Protein 3KOG (pdb70)

Foldseek 3Di:
DFAAEKEFEAEFEAELVVLDGCVVPKDKDKPDDDRMDIGVRWDDWDKIKMWIGDPHIWIDIDTDHTGDTPKYWYAYDYTYDYPWKYKAWDDKDDDFPDKDKDAWDFAQALAKDWAKDKDKKKWAKAWPWKPADDDDSSVVSVSVNRHPDIDIDIDMDRGRMAFHQWTKMKMKTKWMKIKMFMWTDDCPTDGRIIIIMIIMTMMMHIDTAHDPPRPDTTDNGPHD

Structure (mmCIF, N/CA/C/O backbone):
data_3KOG
#
_entry.id   3KOG
#
_cell.length_a   66.796
_cell.length_b   70.337
_cell.length_c   104.100
_cell.angle_alpha   90.000
_cell.angle_beta   90.000
_cell.angle_gamma   90.000
#
_symmetry.space_group_name_H-M   'I 21 21 21'
#
loop_
_entity.id
_entity.type
_entity.pdbx_description
1 polymer 'Putative pore-forming toxin'
2 non-polymer 'ACETATE ION'
3 non-polymer GLYCEROL
4 non-polymer (4R)-2-METHYLPENTANE-2,4-DIOL
5 water water
#
loop_
_atom_site.group_PDB
_atom_site.id
_atom_site.type_symbol
_atom_site.label_atom_id
_atom_site.label_alt_id
_atom_site.label_comp_id
_atom_site.label_asym_id
_atom_site.label_entity_id
_atom_site.label_seq_id
_atom_site.pdbx_PDB_ins_code
_atom_site.Cartn_x
_atom_site.Cartn_y
_atom_site.Cartn_z
_atom_site.occupancy
_atom_site.B_iso_or_equiv
_atom_site.auth_seq_id
_atom_site.auth_comp_id
_atom_site.auth_asym_id
_atom_site.auth_atom_id
_atom_site.pdbx_PDB_model_num
ATOM 1 N N . THR A 1 13 ? 12.792 8.197 33.210 1.00 35.03 39 THR A N 1
ATOM 2 C CA . THR A 1 13 ? 13.449 8.688 34.476 1.00 34.68 39 THR A CA 1
ATOM 3 C C . THR A 1 13 ? 14.170 10.024 34.245 1.00 33.52 39 THR A C 1
ATOM 4 O O . THR A 1 13 ? 15.237 10.051 33.573 1.00 33.59 39 THR A O 1
ATOM 8 N N . PRO A 1 14 ? 13.626 11.124 34.848 1.00 30.99 40 PRO A N 1
ATOM 9 C CA . PRO A 1 14 ? 14.079 12.485 34.555 1.00 28.45 40 PRO A CA 1
ATOM 10 C C . PRO A 1 14 ? 15.533 12.673 34.960 1.00 26.58 40 PRO A C 1
ATOM 11 O O . PRO A 1 14 ? 16.061 11.911 35.795 1.00 27.28 40 PRO A O 1
ATOM 15 N N . VAL A 1 15 ? 16.191 13.632 34.322 1.00 23.49 41 VAL A N 1
ATOM 16 C CA . VAL A 1 15 ? 17.535 13.950 34.655 1.00 21.50 41 VAL A CA 1
ATOM 17 C C . VAL A 1 15 ? 17.475 14.832 35.907 1.00 18.32 41 VAL A C 1
ATOM 18 O O . VAL A 1 15 ? 16.826 15.862 35.920 1.00 17.37 41 VAL A O 1
ATOM 22 N N . ASN A 1 16 ? 18.142 14.387 36.947 1.00 17.27 42 ASN A N 1
ATOM 23 C CA . ASN A 1 16 ? 18.202 15.136 38.192 1.00 16.55 42 ASN A CA 1
ATOM 24 C C . ASN A 1 16 ? 18.953 16.460 38.039 1.00 15.21 42 ASN A C 1
ATOM 25 O O . ASN A 1 16 ? 19.993 16.518 37.353 1.00 16.18 42 ASN A O 1
ATOM 30 N N . ALA A 1 17 ? 18.469 17.505 38.707 1.00 12.98 43 ALA A N 1
ATOM 31 C CA . ALA A 1 17 ? 19.220 18.739 38.855 1.00 10.51 43 ALA A CA 1
ATOM 32 C C . ALA A 1 17 ? 20.460 18.440 39.679 1.00 10.73 43 ALA A C 1
ATOM 33 O O . ALA A 1 17 ? 20.493 17.493 40.466 1.00 12.02 43 ALA A O 1
ATOM 35 N N . LYS A 1 18 ? 21.472 19.263 39.529 1.00 11.18 44 LYS A N 1
ATOM 36 C CA . LYS A 1 18 ? 22.729 19.071 40.276 1.00 11.03 44 LYS A CA 1
ATOM 37 C C . LYS A 1 18 ? 23.349 20.369 40.591 1.00 10.38 44 LYS A C 1
ATOM 38 O O . LYS A 1 18 ? 23.361 21.276 39.771 1.00 9.39 44 LYS A O 1
ATOM 44 N N . PHE A 1 19 ? 23.909 20.468 41.808 1.00 9.23 45 PHE A N 1
ATOM 45 C CA . PHE A 1 19 ? 24.547 21.681 42.259 1.00 8.49 45 PHE A CA 1
ATOM 46 C C . PHE A 1 19 ? 25.771 21.309 43.079 1.00 9.02 45 PHE A C 1
ATOM 47 O O . PHE A 1 19 ? 25.672 20.409 43.928 1.00 9.93 45 PHE A O 1
ATOM 55 N N . ILE A 1 20 ? 26.914 21.920 42.740 1.00 8.82 46 ILE A N 1
ATOM 56 C CA . ILE A 1 20 ? 28.196 21.673 43.424 1.00 9.65 46 ILE A CA 1
ATOM 57 C C . ILE A 1 20 ? 28.654 22.879 44.192 1.00 9.24 46 ILE A C 1
ATOM 58 O O . ILE A 1 20 ? 28.753 23.979 43.655 1.00 9.06 46 ILE A O 1
ATOM 63 N N . ILE A 1 21 ? 28.933 22.675 45.471 1.00 7.15 47 ILE A N 1
ATOM 64 C CA . ILE A 1 21 ? 29.515 23.671 46.315 1.00 7.83 47 ILE A CA 1
ATOM 65 C C . ILE A 1 21 ? 30.986 23.370 46.565 1.00 8.84 47 ILE A C 1
ATOM 66 O O . ILE A 1 21 ? 31.360 22.244 47.002 1.00 7.95 47 ILE A O 1
ATOM 71 N N . THR A 1 22 ? 31.831 24.338 46.279 1.00 8.61 48 THR A N 1
ATOM 72 C CA . THR A 1 22 ? 33.272 24.186 46.436 1.00 8.06 48 THR A CA 1
ATOM 73 C C . THR A 1 22 ? 33.817 25.134 47.509 1.00 9.34 48 THR A C 1
ATOM 74 O O . THR A 1 22 ? 33.975 26.328 47.284 1.00 9.53 48 THR A O 1
ATOM 78 N N . PRO A 1 23 ? 34.145 24.588 48.691 1.00 10.15 49 PRO A N 1
ATOM 79 C CA . PRO A 1 23 ? 34.739 25.398 49.748 1.00 10.08 49 PRO A CA 1
ATOM 80 C C . PRO A 1 23 ? 36.187 25.756 49.425 1.00 10.05 49 PRO A C 1
ATOM 81 O O . PRO A 1 23 ? 36.918 24.944 48.843 1.00 9.16 49 PRO A O 1
ATOM 85 N N . VAL A 1 24 ? 36.538 27.001 49.727 1.00 9.93 50 VAL A N 1
ATOM 86 C CA . VAL A 1 24 ? 37.883 27.526 49.666 1.00 9.71 50 VAL A CA 1
ATOM 87 C C . VAL A 1 24 ? 38.191 28.062 51.090 1.00 9.12 50 VAL A C 1
ATOM 88 O O . VAL A 1 24 ? 37.438 28.934 51.577 1.00 9.61 50 VAL A O 1
ATOM 92 N N . VAL A 1 25 ? 39.221 27.522 51.765 1.00 8.47 51 VAL A N 1
ATOM 93 C CA . VAL A 1 25 ? 39.517 27.892 53.172 1.00 8.43 51 VAL A CA 1
ATOM 94 C C . VAL A 1 25 ? 40.753 28.797 53.174 1.00 8.76 51 VAL A C 1
ATOM 95 O O . VAL A 1 25 ? 41.843 28.392 52.678 1.00 8.94 51 VAL A O 1
ATOM 99 N N . ILE A 1 26 ? 40.589 29.987 53.748 1.00 8.80 52 ILE A N 1
ATOM 100 C CA . ILE A 1 26 ? 41.651 30.989 53.796 1.00 9.70 52 ILE A CA 1
ATOM 101 C C . ILE A 1 26 ? 42.109 31.230 55.222 1.00 11.02 52 ILE A C 1
ATOM 102 O O . ILE A 1 26 ? 41.313 31.552 56.117 1.00 11.57 52 ILE A O 1
ATOM 107 N N . ASP A 1 27 ? 43.408 31.097 55.430 1.00 9.45 53 ASP A N 1
ATOM 108 C CA . ASP A 1 27 ? 43.982 31.432 56.677 1.00 11.45 53 ASP A CA 1
ATOM 109 C C . ASP A 1 27 ? 44.275 32.943 56.644 1.00 11.09 53 ASP A C 1
ATOM 110 O O . ASP A 1 27 ? 45.166 33.375 55.940 1.00 13.54 53 ASP A O 1
ATOM 115 N N . ALA A 1 28 ? 43.524 33.690 57.411 1.00 13.13 54 ALA A N 1
ATOM 116 C CA . ALA A 1 28 ? 43.538 35.163 57.384 1.00 13.54 54 ALA A CA 1
ATOM 117 C C . ALA A 1 28 ? 44.820 35.707 57.947 1.00 14.78 54 ALA A C 1
ATOM 118 O O . ALA A 1 28 ? 45.183 36.881 57.697 1.00 15.69 54 ALA A O 1
ATOM 120 N N . THR A 1 29 ? 45.504 34.899 58.742 1.00 15.43 55 THR A N 1
ATOM 121 C CA . THR A 1 29 ? 46.671 35.413 59.391 1.00 17.90 55 THR A CA 1
ATOM 122 C C . THR A 1 29 ? 47.778 35.599 58.381 1.00 18.07 55 THR A C 1
ATOM 123 O O . THR A 1 29 ? 48.630 36.489 58.517 1.00 17.89 55 THR A O 1
ATOM 127 N N . THR A 1 30 ? 47.726 34.839 57.314 1.00 17.66 56 THR A N 1
ATOM 128 C CA . THR A 1 30 ? 48.717 34.960 56.307 1.00 18.57 56 THR A CA 1
ATOM 129 C C . THR A 1 30 ? 48.207 35.244 54.893 1.00 18.27 56 THR A C 1
ATOM 130 O O . THR A 1 30 ? 48.984 35.599 54.011 1.00 18.25 56 THR A O 1
ATOM 134 N N . GLY A 1 31 ? 46.912 35.092 54.673 1.00 17.40 57 GLY A N 1
ATOM 135 C CA . GLY A 1 31 ? 46.326 35.221 53.358 1.00 17.86 57 GLY A CA 1
ATOM 136 C C . GLY A 1 31 ? 46.450 34.000 52.468 1.00 18.48 57 GLY A C 1
ATOM 137 O O . GLY A 1 31 ? 46.302 34.110 51.272 1.00 22.95 57 GLY A O 1
ATOM 138 N N . THR A 1 32 ? 46.651 32.837 53.056 1.00 16.46 58 THR A N 1
ATOM 139 C CA A THR A 1 32 ? 46.984 31.669 52.262 0.25 15.12 58 THR A CA 1
ATOM 140 C CA B THR A 1 32 ? 47.033 31.619 52.350 0.75 15.02 58 THR A CA 1
ATOM 141 C C . THR A 1 32 ? 45.774 30.748 52.143 1.00 13.60 58 THR A C 1
ATOM 142 O O . THR A 1 32 ? 44.999 30.612 53.066 1.00 11.89 58 THR A O 1
ATOM 149 N N . ASP A 1 33 ? 45.600 30.181 50.965 1.00 11.83 59 ASP A N 1
ATOM 150 C CA . ASP A 1 33 ? 44.562 29.155 50.719 1.00 11.46 59 ASP A CA 1
ATOM 151 C C . ASP A 1 33 ? 45.049 27.842 51.341 1.00 10.89 59 ASP A C 1
ATOM 152 O O . ASP A 1 33 ? 46.007 27.215 50.846 1.00 11.53 59 ASP A O 1
ATOM 157 N N . VAL A 1 34 ? 44.420 27.424 52.432 1.00 9.90 60 VAL A N 1
ATOM 158 C CA . VAL A 1 34 ? 44.822 26.217 53.181 1.00 9.16 60 VAL A CA 1
ATOM 159 C C . VAL A 1 34 ? 43.822 25.079 53.018 1.00 8.73 60 VAL A C 1
ATOM 160 O O . VAL A 1 34 ? 43.862 24.080 53.775 1.00 8.14 60 VAL A O 1
ATOM 164 N N . THR A 1 35 ? 43.000 25.190 51.971 1.00 9.07 61 THR A N 1
ATOM 165 C CA . THR A 1 35 ? 41.874 24.292 51.760 1.00 8.95 61 THR A CA 1
ATOM 166 C C . THR A 1 35 ? 42.355 22.828 51.791 1.00 9.63 61 THR A C 1
ATOM 167 O O . THR A 1 35 ? 41.727 21.992 52.436 1.00 8.04 61 THR A O 1
ATOM 171 N N . GLN A 1 36 ? 43.447 22.538 51.095 1.00 9.32 62 GLN A N 1
ATOM 172 C CA . GLN A 1 36 ? 43.950 21.151 50.995 1.00 11.12 62 GLN A CA 1
ATOM 173 C C . GLN A 1 36 ? 44.548 20.589 52.272 1.00 11.09 62 GLN A C 1
ATOM 174 O O . GLN A 1 36 ? 44.732 19.370 52.383 1.00 10.63 62 GLN A O 1
ATOM 180 N N . SER A 1 37 ? 44.823 21.467 53.230 1.00 10.30 63 SER A N 1
ATOM 181 C CA . SER A 1 37 ? 45.432 21.124 54.524 1.00 11.27 63 SER A CA 1
ATOM 182 C C . SER A 1 37 ? 44.449 21.207 55.714 1.00 9.55 63 SER A C 1
ATOM 183 O O . SER A 1 37 ? 44.774 20.743 56.812 1.00 10.42 63 SER A O 1
ATOM 186 N N . ALA A 1 38 ? 43.266 21.781 55.493 1.00 8.78 64 ALA A N 1
ATOM 187 C CA . ALA A 1 38 ? 42.294 22.041 56.558 1.00 7.73 64 ALA A CA 1
ATOM 188 C C . ALA A 1 38 ? 41.301 20.877 56.639 1.00 8.02 64 ALA A C 1
ATOM 189 O O . ALA A 1 38 ? 41.014 20.210 55.634 1.00 7.99 64 ALA A O 1
ATOM 191 N N . GLU A 1 39 ? 40.793 20.628 57.828 1.00 7.99 65 GLU A N 1
ATOM 192 C CA A GLU A 1 39 ? 39.675 19.710 58.042 0.50 8.40 65 GLU A CA 1
ATOM 193 C CA B GLU A 1 39 ? 39.676 19.703 57.980 0.50 8.21 65 GLU A CA 1
ATOM 194 C C . GLU A 1 39 ? 38.433 20.471 57.598 1.00 8.16 65 GLU A C 1
ATOM 195 O O . GLU A 1 39 ? 38.253 21.646 57.985 1.00 8.80 65 GLU A O 1
ATOM 206 N N . ILE A 1 40 ? 37.593 19.843 56.779 1.00 6.97 66 ILE A N 1
ATOM 207 C CA . ILE A 1 40 ? 36.422 20.491 56.249 1.00 7.03 66 ILE A CA 1
ATOM 208 C C . ILE A 1 40 ? 35.204 19.634 56.424 1.00 7.99 66 ILE A C 1
ATOM 209 O O . ILE A 1 40 ? 35.220 18.458 56.071 1.00 7.87 66 ILE A O 1
ATOM 214 N N . SER A 1 41 ? 34.107 20.240 56.878 1.00 8.04 67 SER A N 1
ATOM 215 C CA A SER A 1 41 ? 32.890 19.503 57.068 0.55 8.50 67 SER A CA 1
ATOM 216 C CA B SER A 1 41 ? 32.878 19.501 57.074 0.45 8.71 67 SER A CA 1
ATOM 217 C C . SER A 1 41 ? 31.692 20.228 56.461 1.00 8.56 67 SER A C 1
ATOM 218 O O . SER A 1 41 ? 31.597 21.473 56.481 1.00 9.98 67 SER A O 1
ATOM 223 N N . PHE A 1 42 ? 30.805 19.445 55.872 1.00 10.04 68 PHE A N 1
ATOM 224 C CA . PHE A 1 42 ? 29.546 19.920 55.332 1.00 9.08 68 PHE A CA 1
ATOM 225 C C . PHE A 1 42 ? 28.453 19.506 56.293 1.00 9.61 68 PHE A C 1
ATOM 226 O O . PHE A 1 42 ? 28.408 18.331 56.628 1.00 10.60 68 PHE A O 1
ATOM 234 N N . SER A 1 43 ? 27.583 20.435 56.723 1.00 7.50 69 SER A N 1
ATOM 235 C CA . SER A 1 43 ? 26.422 20.137 57.559 1.00 7.99 69 SER A CA 1
ATOM 236 C C . SER A 1 43 ? 25.535 19.025 57.030 1.00 7.04 69 SER A C 1
ATOM 237 O O . SER A 1 43 ? 25.048 18.236 57.809 1.00 6.66 69 SER A O 1
ATOM 240 N N . LYS A 1 44 ? 25.358 19.005 55.725 1.00 8.21 70 LYS A N 1
ATOM 241 C CA A LYS A 1 44 ? 24.660 17.944 55.046 0.55 8.62 70 LYS A CA 1
ATOM 242 C CA B LYS A 1 44 ? 24.590 18.012 54.975 0.45 8.66 70 LYS A CA 1
ATOM 243 C C . LYS A 1 44 ? 25.354 17.789 53.699 1.00 9.49 70 LYS A C 1
ATOM 244 O O . LYS A 1 44 ? 25.718 18.773 53.028 1.00 9.33 70 LYS A O 1
ATOM 255 N N . GLY A 1 45 ? 25.573 16.522 53.342 1.00 7.67 71 GLY A N 1
ATOM 256 C CA . GLY A 1 45 ? 26.033 16.149 52.052 1.00 7.26 71 GLY A CA 1
ATOM 257 C C . GLY A 1 45 ? 27.533 16.242 51.877 1.00 7.86 71 GLY A C 1
ATOM 258 O O . GLY A 1 45 ? 28.252 16.506 52.845 1.00 7.73 71 GLY A O 1
ATOM 259 N N . ASN A 1 46 ? 28.002 16.008 50.639 1.00 7.75 72 ASN A N 1
ATOM 260 C CA . ASN A 1 46 ? 29.428 15.921 50.380 1.00 8.52 72 ASN A CA 1
ATOM 261 C C . ASN A 1 46 ? 29.897 17.004 49.414 1.00 10.12 72 ASN A C 1
ATOM 262 O O . ASN A 1 46 ? 30.970 16.887 48.832 1.00 10.09 72 ASN A O 1
ATOM 267 N N . GLY A 1 47 ? 29.107 18.070 49.242 1.00 8.49 73 GLY A N 1
ATOM 268 C CA . GLY A 1 47 ? 29.470 19.107 48.274 1.00 8.36 73 GLY A CA 1
ATOM 269 C C . GLY A 1 47 ? 28.751 19.004 46.939 1.00 9.37 73 GLY A C 1
ATOM 270 O O . GLY A 1 47 ? 28.660 19.997 46.206 1.00 10.65 73 GLY A O 1
ATOM 271 N N . THR A 1 48 ? 28.265 17.825 46.583 1.00 10.13 74 THR A N 1
ATOM 272 C CA . THR A 1 48 ? 27.496 17.602 45.363 1.00 10.10 74 THR A CA 1
ATOM 273 C C . THR A 1 48 ? 26.045 17.202 45.723 1.00 11.01 74 THR A C 1
ATOM 274 O O . THR A 1 48 ? 25.786 16.243 46.504 1.00 11.54 74 THR A O 1
ATOM 278 N N . TYR A 1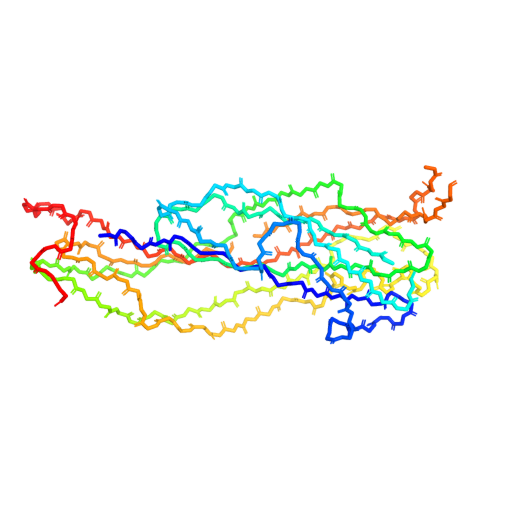 49 ? 25.100 17.989 45.230 1.00 10.62 75 TYR A N 1
ATOM 279 C CA . TYR A 1 49 ? 23.683 17.904 45.612 1.00 10.07 75 TYR A CA 1
ATOM 280 C C . TYR A 1 49 ? 22.864 17.625 44.381 1.00 12.74 75 TYR A C 1
ATOM 281 O O . TYR A 1 49 ? 23.011 18.302 43.354 1.00 12.18 75 TYR A O 1
ATOM 290 N N A GLU A 1 50 ? 21.976 16.632 44.473 0.55 11.82 76 GLU A N 1
ATOM 291 N N B GLU A 1 50 ? 21.998 16.624 44.470 0.45 12.23 76 GLU A N 1
ATOM 292 C CA A GLU A 1 50 ? 21.305 16.078 43.297 0.55 12.97 76 GLU A CA 1
ATOM 293 C CA B GLU A 1 50 ? 21.261 16.175 43.314 0.45 13.49 76 GLU A CA 1
ATOM 294 C C A GLU A 1 50 ? 19.795 16.020 43.597 0.55 12.93 76 GLU A C 1
ATOM 295 C C B GLU A 1 50 ? 19.787 16.184 43.671 0.45 13.11 76 GLU A C 1
ATOM 296 O O A GLU A 1 50 ? 19.384 15.531 44.658 0.55 13.81 76 GLU A O 1
ATOM 297 O O B GLU A 1 50 ? 19.402 15.942 44.837 0.45 13.61 76 GLU A O 1
ATOM 308 N N . GLY A 1 51 ? 18.982 16.546 42.682 1.00 12.91 77 GLY A N 1
ATOM 309 C CA . GLY A 1 51 ? 17.553 16.578 42.858 1.00 11.79 77 GLY A CA 1
ATOM 310 C C . GLY A 1 51 ? 16.916 15.213 42.656 1.00 11.23 77 GLY A C 1
ATOM 311 O O . GLY A 1 51 ? 17.616 14.204 42.376 1.00 11.70 77 GLY A O 1
ATOM 312 N N . THR A 1 52 ? 15.601 15.198 42.759 1.00 9.04 78 THR A N 1
ATOM 313 C CA . THR A 1 52 ? 14.819 13.953 42.660 1.00 9.36 78 THR A CA 1
ATOM 314 C C . THR A 1 52 ? 13.571 14.004 41.790 1.00 8.89 78 THR A C 1
ATOM 315 O O . THR A 1 52 ? 12.586 13.354 42.108 1.00 7.94 78 THR A O 1
ATOM 319 N N . PRO A 1 53 ? 13.626 14.703 40.632 1.00 8.90 79 PRO A N 1
ATOM 320 C CA . PRO A 1 53 ? 14.745 15.321 39.925 1.00 9.09 79 PRO A CA 1
ATOM 321 C C . PRO A 1 53 ? 14.960 16.794 40.317 1.00 9.26 79 PRO A C 1
ATOM 322 O O . PRO A 1 53 ? 15.995 17.354 39.997 1.00 9.27 79 PRO A O 1
ATOM 326 N N . GLU A 1 54 ? 13.967 17.411 40.946 1.00 8.89 80 GLU A N 1
ATOM 327 C CA . GLU A 1 54 ? 14.074 18.800 41.407 1.00 10.20 80 GLU A CA 1
ATOM 328 C C . GLU A 1 54 ? 14.851 18.890 42.711 1.00 9.89 80 GLU A C 1
ATOM 329 O O . GLU A 1 54 ? 14.808 18.003 43.534 1.00 10.02 80 GLU A O 1
ATOM 335 N N . LEU A 1 55 ? 15.649 19.945 42.823 1.00 9.83 81 LEU A N 1
ATOM 336 C CA . LEU A 1 55 ? 16.363 20.239 44.048 1.00 9.92 81 LEU A CA 1
ATOM 337 C C . LEU A 1 55 ? 15.708 21.417 44.735 1.00 10.75 81 LEU A C 1
ATOM 338 O O . LEU A 1 55 ? 15.555 22.476 44.116 1.00 8.52 81 LEU A O 1
ATOM 343 N N . ALA A 1 56 ? 15.395 21.259 46.031 1.00 9.64 82 ALA A N 1
ATOM 344 C CA . ALA A 1 56 ? 14.788 22.369 46.795 1.00 10.23 82 ALA A CA 1
ATOM 345 C C . ALA A 1 56 ? 15.878 23.299 47.211 1.00 9.39 82 ALA A C 1
ATOM 346 O O . ALA A 1 56 ? 16.978 22.833 47.479 1.00 9.96 82 ALA A O 1
ATOM 348 N N . SER A 1 57 ? 15.587 24.603 47.275 1.00 8.52 83 SER A N 1
ATOM 349 C CA . SER A 1 57 ? 16.501 25.547 47.804 1.00 8.57 83 SER A CA 1
ATOM 350 C C . SER A 1 57 ? 16.779 25.153 49.263 1.00 9.06 83 SER A C 1
ATOM 351 O O . SER A 1 57 ? 15.857 24.854 50.024 1.00 8.48 83 SER A O 1
ATOM 354 N N . GLU A 1 58 ? 18.060 25.130 49.627 1.00 9.19 84 GLU A N 1
ATOM 355 C CA . GLU A 1 58 ? 18.492 24.684 50.961 1.00 10.49 84 GLU A CA 1
ATOM 356 C C . GLU A 1 58 ? 19.825 25.328 51.322 1.00 9.34 84 GLU A C 1
ATOM 357 O O . GLU A 1 58 ? 20.681 25.522 50.470 1.00 10.45 84 GLU A O 1
ATOM 363 N N . SER A 1 59 ? 19.980 25.610 52.619 1.00 8.73 85 SER A N 1
ATOM 364 C CA A SER A 1 59 ? 21.174 26.212 53.178 0.60 8.80 85 SER A CA 1
ATOM 365 C CA B SER A 1 59 ? 21.176 26.215 53.144 0.40 8.82 85 SER A CA 1
ATOM 366 C C . SER A 1 59 ? 22.083 25.159 53.771 1.00 9.44 85 SER A C 1
ATOM 367 O O . SER A 1 59 ? 21.655 24.364 54.626 1.00 10.28 85 SER A O 1
ATOM 372 N N . ILE A 1 60 ? 23.333 25.156 53.321 1.00 8.59 86 ILE A N 1
ATOM 373 C CA . ILE A 1 60 ? 24.375 24.207 53.783 1.00 9.39 86 ILE A CA 1
ATOM 374 C C . ILE A 1 60 ? 25.404 25.042 54.548 1.00 10.63 86 ILE A C 1
ATOM 375 O O . ILE A 1 60 ? 25.800 26.102 54.061 1.00 11.92 86 ILE A O 1
ATOM 380 N N . ASN A 1 61 ? 25.832 24.573 55.709 1.00 11.31 87 ASN A N 1
ATOM 381 C CA A ASN A 1 61 ? 26.848 25.245 56.471 0.45 10.99 87 ASN A CA 1
ATOM 382 C CA B ASN A 1 61 ? 26.853 25.250 56.464 0.55 11.19 87 ASN A CA 1
ATOM 383 C C . ASN A 1 61 ? 28.151 24.456 56.278 1.00 10.76 87 ASN A C 1
ATOM 384 O O . ASN A 1 61 ? 28.181 23.217 56.418 1.00 9.51 87 ASN A O 1
ATOM 393 N N . ILE A 1 62 ? 29.222 25.158 55.963 1.00 9.96 88 ILE A N 1
ATOM 394 C CA . ILE A 1 62 ? 30.542 24.504 55.808 1.00 10.24 88 ILE A CA 1
ATOM 395 C C . ILE A 1 62 ? 31.457 24.971 56.930 1.00 10.48 88 ILE A C 1
ATOM 396 O O . ILE A 1 62 ? 31.593 26.160 57.103 1.00 11.53 88 ILE A O 1
ATOM 401 N N . ASN A 1 63 ? 32.032 24.043 57.691 1.00 9.44 89 ASN A N 1
ATOM 402 C CA A ASN A 1 63 ? 32.958 24.384 58.745 0.60 10.30 89 ASN A CA 1
ATOM 403 C CA B ASN A 1 63 ? 32.977 24.354 58.785 0.40 10.34 89 ASN A CA 1
ATOM 404 C C . ASN A 1 63 ? 34.371 23.921 58.372 1.00 10.02 89 ASN A C 1
ATOM 405 O O . ASN A 1 63 ? 34.533 22.906 57.667 1.00 10.25 89 ASN A O 1
ATOM 414 N N . ALA A 1 64 ? 35.363 24.666 58.815 1.00 9.15 90 ALA A N 1
ATOM 415 C CA . ALA A 1 64 ? 36.764 24.283 58.585 1.00 8.38 90 ALA A CA 1
ATOM 416 C C . ALA A 1 64 ? 37.593 24.465 59.839 1.00 8.89 90 ALA A C 1
ATOM 417 O O . ALA A 1 64 ? 37.279 25.324 60.650 1.00 8.48 90 ALA A O 1
ATOM 419 N N . LYS A 1 65 ? 38.644 23.661 59.999 1.00 8.39 91 LYS A N 1
ATOM 420 C CA . LYS A 1 65 ? 39.525 23.694 61.179 1.00 9.89 91 LYS A CA 1
ATOM 421 C C . LYS A 1 65 ? 40.941 23.539 60.644 1.00 8.09 91 LYS A C 1
ATOM 422 O O . LYS A 1 65 ? 41.187 22.671 59.786 1.00 7.87 91 LYS A O 1
ATOM 426 N N . TYR A 1 66 ? 41.835 24.407 61.123 1.00 9.34 92 TYR A N 1
ATOM 427 C CA . TYR A 1 66 ? 43.219 24.438 60.750 1.00 9.40 92 TYR A CA 1
ATOM 428 C C . TYR A 1 66 ? 44.025 25.185 61.813 1.00 10.79 92 TYR A C 1
ATOM 429 O O . TYR A 1 66 ? 43.744 26.352 62.146 1.00 9.66 92 TYR A O 1
ATOM 438 N N . LYS A 1 67 ? 45.038 24.500 62.331 1.00 10.98 93 LYS A N 1
ATOM 439 C CA . LYS A 1 67 ? 45.921 25.029 63.372 1.00 11.61 93 LYS A CA 1
ATOM 440 C C . LYS A 1 67 ? 45.151 25.631 64.533 1.00 13.04 93 LYS A C 1
ATOM 441 O O . LYS A 1 67 ? 45.483 26.723 65.026 1.00 12.67 93 LYS A O 1
ATOM 447 N N . GLY A 1 68 ? 44.113 24.921 64.976 1.00 13.27 94 GLY A N 1
ATOM 448 C CA . GLY A 1 68 ? 43.338 25.416 66.125 1.00 14.71 94 GLY A CA 1
ATOM 449 C C . GLY A 1 68 ? 42.362 26.559 65.821 1.00 15.21 94 GLY A C 1
ATOM 450 O O . GLY A 1 68 ? 41.654 26.987 66.715 1.00 17.23 94 GLY A O 1
ATOM 459 N N . THR A 1 70 ? 38.958 27.816 63.863 1.00 11.73 96 THR A N 1
ATOM 460 C CA A THR A 1 70 ? 37.777 27.307 63.168 0.40 12.81 96 THR A CA 1
ATOM 461 C CA B THR A 1 70 ? 37.713 27.312 63.270 0.60 12.46 96 THR A CA 1
ATOM 462 C C . THR A 1 70 ? 36.977 28.444 62.560 1.00 13.02 96 THR A C 1
ATOM 463 O O . THR A 1 70 ? 37.068 29.632 62.967 1.00 12.71 96 THR A O 1
ATOM 470 N N . GLY A 1 71 ? 36.252 28.103 61.504 1.00 12.10 97 GLY A N 1
ATOM 471 C CA . GLY A 1 71 ? 35.474 29.091 60.797 1.00 11.38 97 GLY A CA 1
ATOM 472 C C . GLY A 1 71 ? 34.374 28.377 60.033 1.00 11.60 97 GLY A C 1
ATOM 473 O O . GLY A 1 71 ? 34.459 27.176 59.824 1.00 10.54 97 GLY A O 1
ATOM 474 N N . SER A 1 72 ? 33.357 29.143 59.665 1.00 10.69 98 SER A N 1
ATOM 475 C CA A SER A 1 72 ? 32.174 28.605 59.048 0.60 11.89 98 SER A CA 1
ATOM 476 C CA B SER A 1 72 ? 32.149 28.610 59.076 0.40 11.80 98 SER A CA 1
ATOM 477 C C . SER A 1 72 ? 31.584 29.613 58.046 1.00 11.77 98 SER A C 1
ATOM 478 O O . SER A 1 72 ? 31.799 30.808 58.151 1.00 9.89 98 SER A O 1
ATOM 483 N N . ALA A 1 73 ? 30.904 29.102 57.020 1.00 12.25 99 ALA A N 1
ATOM 484 C CA . ALA A 1 73 ? 30.150 29.915 56.065 1.00 11.67 99 ALA A CA 1
ATOM 485 C C . ALA A 1 73 ? 28.962 29.113 55.644 1.00 12.89 99 ALA A C 1
ATOM 486 O O . ALA A 1 73 ? 28.985 27.904 55.666 1.00 12.59 99 ALA A O 1
ATOM 488 N N . SER A 1 74 ? 27.926 29.819 55.247 1.00 13.30 100 SER A N 1
ATOM 489 C CA A SER A 1 74 ? 26.745 29.195 54.712 0.60 13.76 100 SER A CA 1
ATOM 490 C CA B SER A 1 74 ? 26.761 29.165 54.696 0.40 13.88 100 SER A CA 1
ATOM 491 C C . SER A 1 74 ? 26.583 29.526 53.222 1.00 14.18 100 SER A C 1
ATOM 492 O O . SER A 1 74 ? 27.031 30.594 52.746 1.00 13.12 100 SER A O 1
ATOM 497 N N . VAL A 1 75 ? 25.991 28.600 52.489 1.00 13.92 101 VAL A N 1
ATOM 498 C CA . VAL A 1 75 ? 25.705 28.774 51.089 1.00 13.40 101 VAL A CA 1
ATOM 499 C C . VAL A 1 75 ? 24.278 28.261 50.818 1.00 14.20 101 VAL A C 1
ATOM 500 O O . VAL A 1 75 ? 23.836 27.211 51.313 1.00 11.60 101 VAL A O 1
ATOM 504 N N . THR A 1 76 ? 23.542 29.037 50.056 1.00 12.48 102 THR A N 1
ATOM 505 C CA . THR A 1 76 ? 22.141 28.642 49.715 1.00 14.37 102 THR A CA 1
ATOM 506 C C . THR A 1 76 ? 22.216 27.980 48.333 1.00 14.21 102 THR A C 1
ATOM 507 O O . THR A 1 76 ? 22.651 28.597 47.360 1.00 17.35 102 THR A O 1
ATOM 511 N N . ILE A 1 77 ? 21.917 26.707 48.264 1.00 12.74 103 ILE A N 1
ATOM 512 C CA . ILE A 1 77 ? 21.662 26.024 46.987 1.00 12.13 103 ILE A CA 1
ATOM 513 C C . ILE A 1 77 ? 20.354 26.600 46.451 1.00 12.27 103 ILE A C 1
ATOM 514 O O . ILE A 1 77 ? 19.317 26.634 47.172 1.00 11.71 103 ILE A O 1
ATOM 519 N N . PRO A 1 78 ? 20.334 27.045 45.174 1.00 11.12 104 PRO A N 1
ATOM 520 C CA . PRO A 1 78 ? 19.099 27.499 44.591 1.00 10.14 104 PRO A CA 1
ATOM 521 C C . PRO A 1 78 ? 18.131 26.350 44.287 1.00 9.80 104 PRO A C 1
ATOM 522 O O . PRO A 1 78 ? 18.556 25.222 44.102 1.00 10.54 104 PRO A O 1
ATOM 526 N N . ALA A 1 79 ? 16.836 26.679 44.190 1.00 8.88 105 ALA A N 1
ATOM 527 C CA . ALA A 1 79 ? 15.840 25.739 43.744 1.00 8.38 105 ALA A CA 1
ATOM 528 C C . ALA A 1 79 ? 16.081 25.460 42.262 1.00 9.00 105 ALA A C 1
ATOM 529 O O . ALA A 1 79 ? 16.201 26.404 41.484 1.00 9.78 105 ALA A O 1
ATOM 531 N N . LEU A 1 80 ? 16.195 24.193 41.888 1.00 6.91 106 LEU A N 1
ATOM 532 C CA . LEU A 1 80 ? 16.559 23.823 40.520 1.00 8.87 106 LEU A CA 1
ATOM 533 C C . LEU A 1 80 ? 15.575 22.791 40.027 1.00 8.71 106 LEU A C 1
ATOM 534 O O . LEU A 1 80 ? 15.203 21.900 40.786 1.00 11.10 106 LEU A O 1
ATOM 539 N N . LYS A 1 81 ? 15.173 22.938 38.759 1.00 9.40 107 LYS A N 1
ATOM 540 C CA . LYS A 1 81 ? 14.283 22.041 38.039 1.00 9.44 107 LYS A CA 1
ATOM 541 C C . LYS A 1 81 ? 15.135 20.965 37.334 1.00 9.85 107 LYS A C 1
ATOM 542 O O . LYS A 1 81 ? 16.365 21.033 37.282 1.00 9.60 107 LYS A O 1
ATOM 546 N N . ALA A 1 82 ? 14.453 19.947 36.874 1.00 9.50 108 ALA A N 1
ATOM 547 C CA . ALA A 1 82 ? 15.058 18.842 36.152 1.00 8.99 108 ALA A CA 1
ATOM 548 C C . ALA A 1 82 ? 16.062 19.329 35.102 1.00 8.49 108 ALA A C 1
ATOM 549 O O . ALA A 1 82 ? 15.800 20.270 34.305 1.00 8.33 108 ALA A O 1
ATOM 551 N N . GLY A 1 83 ? 17.235 18.715 35.157 1.00 9.52 109 GLY A N 1
ATOM 552 C CA . GLY A 1 83 ? 18.338 19.020 34.240 1.00 9.64 109 GLY A CA 1
ATOM 553 C C . GLY A 1 83 ? 19.199 20.228 34.486 1.00 8.87 109 GLY A C 1
ATOM 554 O O . GLY A 1 83 ? 20.203 20.373 33.821 1.00 8.53 109 GLY A O 1
ATOM 555 N N . GLN A 1 84 ? 18.815 21.117 35.391 1.00 8.76 110 GLN A N 1
ATOM 556 C CA . GLN A 1 84 ? 19.595 22.269 35.646 1.00 9.14 110 GLN A CA 1
ATOM 557 C C . GLN A 1 84 ? 20.868 21.876 36.406 1.00 9.22 110 GLN A C 1
ATOM 558 O O . GLN A 1 84 ? 20.885 20.954 37.221 1.00 10.63 110 GLN A O 1
ATOM 564 N N . PHE A 1 85 ? 21.931 22.583 36.087 1.00 9.90 111 PHE A N 1
ATOM 565 C CA . PHE A 1 85 ? 23.224 22.347 36.694 1.00 10.04 111 PHE A CA 1
ATOM 566 C C . PHE A 1 85 ? 23.861 23.674 37.090 1.00 9.13 111 PHE A C 1
ATOM 567 O O . PHE A 1 85 ? 24.028 24.587 36.266 1.00 9.86 111 PHE A O 1
ATOM 575 N N . GLY A 1 86 ? 24.320 23.754 38.344 1.00 9.34 112 GLY A N 1
ATOM 576 C CA . GLY A 1 86 ? 25.008 24.921 38.852 1.00 9.58 112 GLY A CA 1
ATOM 577 C C . GLY A 1 86 ? 26.157 24.571 39.790 1.00 9.66 112 GLY A C 1
ATOM 578 O O . GLY A 1 86 ? 26.265 23.430 40.251 1.00 8.58 112 GLY A O 1
ATOM 579 N N . ALA A 1 87 ? 27.020 25.558 40.043 1.00 9.62 113 ALA A N 1
ATOM 580 C CA . ALA A 1 87 ? 28.099 25.384 40.984 1.00 9.24 113 ALA A CA 1
ATOM 581 C C . ALA A 1 87 ? 28.398 26.759 41.598 1.00 10.49 113 ALA A C 1
ATOM 582 O O . ALA A 1 87 ? 28.258 27.771 40.905 1.00 10.62 113 ALA A O 1
ATOM 584 N N . LYS A 1 88 ? 28.920 26.778 42.829 1.00 10.08 114 LYS A N 1
ATOM 585 C CA . LYS A 1 88 ? 29.265 28.050 43.512 1.00 11.91 114 LYS A CA 1
ATOM 586 C C . LYS A 1 88 ? 30.427 27.730 44.431 1.00 11.06 114 LYS A C 1
ATOM 587 O O . LYS A 1 88 ? 30.420 26.663 45.070 1.00 10.65 114 LYS A O 1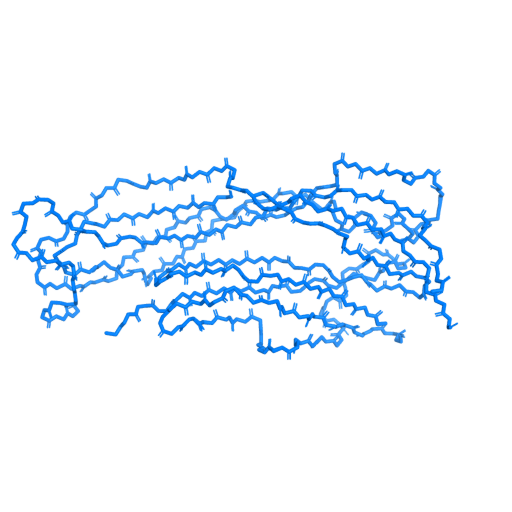
ATOM 593 N N . GLU A 1 89 ? 31.380 28.629 44.512 1.00 10.10 115 GLU A N 1
ATOM 594 C CA . GLU A 1 89 ? 32.444 28.569 45.513 1.00 11.29 115 GLU A CA 1
ATOM 595 C C . GLU A 1 89 ? 32.011 29.248 46.779 1.00 10.92 115 GLU A C 1
ATOM 596 O O . GLU A 1 89 ? 31.207 30.188 46.721 1.00 11.21 115 GLU A O 1
ATOM 602 N N . VAL A 1 90 ? 32.500 28.786 47.926 1.00 8.68 116 VAL A N 1
ATOM 603 C CA . VAL A 1 90 ? 32.212 29.484 49.168 1.00 9.59 116 VAL A CA 1
ATOM 604 C C . VAL A 1 90 ? 33.502 29.626 49.933 1.00 9.55 116 VAL A C 1
ATOM 605 O O . VAL A 1 90 ? 34.259 28.652 50.090 1.00 9.61 116 VAL A O 1
ATOM 609 N N . THR A 1 91 ? 33.754 30.843 50.389 1.00 9.27 117 THR A N 1
ATOM 610 C CA . THR A 1 91 ? 34.969 31.171 51.137 1.00 9.01 117 THR A CA 1
ATOM 611 C C . THR A 1 91 ? 34.687 31.001 52.642 1.00 9.00 117 THR A C 1
ATOM 612 O O . THR A 1 91 ? 33.676 31.534 53.174 1.00 7.89 117 THR A O 1
ATOM 616 N N . ILE A 1 92 ? 35.564 30.255 53.299 1.00 8.27 118 ILE A N 1
ATOM 617 C CA . ILE A 1 92 ? 35.598 30.128 54.724 1.00 10.11 118 ILE A CA 1
ATOM 618 C C . ILE A 1 92 ? 36.858 30.847 55.241 1.00 8.77 118 ILE A C 1
ATOM 619 O O . ILE A 1 92 ? 37.994 30.488 54.923 1.00 10.75 118 ILE A O 1
ATOM 624 N N . ILE A 1 93 ? 36.654 31.846 56.075 1.00 9.39 119 ILE A N 1
ATOM 625 C CA . ILE A 1 93 ? 37.752 32.598 56.716 1.00 9.86 119 ILE A CA 1
ATOM 626 C C . ILE A 1 93 ? 38.125 31.982 58.056 1.00 10.47 119 ILE A C 1
ATOM 627 O O . ILE A 1 93 ? 37.282 31.841 58.936 1.00 9.71 119 ILE A O 1
ATOM 632 N N . LEU A 1 94 ? 39.412 31.689 58.216 1.00 11.71 120 LEU A N 1
ATOM 633 C CA . LEU A 1 94 ? 39.967 31.250 59.466 1.00 13.02 120 LEU A CA 1
ATOM 634 C C . LEU A 1 94 ? 40.837 32.373 59.973 1.00 14.85 120 LEU A C 1
ATOM 635 O O . LEU A 1 94 ? 41.687 32.871 59.240 1.00 14.89 120 LEU A O 1
ATOM 640 N N . SER A 1 95 ? 40.631 32.711 61.241 1.00 18.91 121 SER A N 1
ATOM 641 C CA . SER A 1 95 ? 41.347 33.785 61.937 1.00 20.96 121 SER A CA 1
ATOM 642 C C . SER A 1 95 ? 41.304 33.506 63.446 1.00 22.55 121 SER A C 1
ATOM 643 O O . SER A 1 95 ? 40.282 33.037 63.967 1.00 22.53 121 SER A O 1
ATOM 646 N N . GLU A 1 96 ? 42.404 33.780 64.155 1.00 24.43 122 GLU A N 1
ATOM 647 C CA A GLU A 1 96 ? 42.407 33.629 65.614 0.35 24.35 122 GLU A CA 1
ATOM 648 C CA B GLU A 1 96 ? 42.415 33.639 65.613 0.35 24.33 122 GLU A CA 1
ATOM 649 C CA C GLU A 1 96 ? 42.402 33.629 65.627 0.30 24.34 122 GLU A CA 1
ATOM 650 C C . GLU A 1 96 ? 41.542 34.714 66.247 1.00 24.37 122 GLU A C 1
ATOM 651 O O . GLU A 1 96 ? 40.830 34.453 67.218 1.00 25.56 122 GLU A O 1
ATOM 667 N N . ASN A 1 97 ? 41.581 35.923 65.666 1.00 23.45 123 ASN A N 1
ATOM 668 C CA . ASN A 1 97 ? 40.921 37.098 66.229 1.00 22.18 123 ASN A CA 1
ATOM 669 C C . ASN A 1 97 ? 39.577 37.531 65.674 1.00 21.19 123 ASN A C 1
ATOM 670 O O . ASN A 1 97 ? 38.874 38.297 66.335 1.00 20.46 123 ASN A O 1
ATOM 675 N N . PHE A 1 98 ? 39.221 37.094 64.460 1.00 18.65 124 PHE A N 1
ATOM 676 C CA . PHE A 1 98 ? 37.994 37.573 63.807 1.00 17.86 124 PHE A CA 1
ATOM 677 C C . PHE A 1 98 ? 37.227 36.502 63.127 1.00 18.28 124 PHE A C 1
ATOM 678 O O . PHE A 1 98 ? 37.792 35.416 62.812 1.00 18.82 124 PHE A O 1
ATOM 686 N N . PHE A 1 99 ? 35.957 36.808 62.852 1.00 17.35 125 PHE A N 1
ATOM 687 C CA . PHE A 1 99 ? 35.201 36.025 61.887 1.00 18.16 125 PHE A CA 1
ATOM 688 C C . PHE A 1 99 ? 34.463 36.944 60.929 1.00 17.51 125 PHE A C 1
ATOM 689 O O . PHE A 1 99 ? 34.202 38.097 61.234 1.00 17.14 125 PHE A O 1
ATOM 697 N N . ALA A 1 100 ? 34.170 36.424 59.742 1.00 17.30 126 ALA A N 1
ATOM 698 C CA . ALA A 1 100 ? 33.451 37.190 58.760 1.00 17.66 126 ALA A CA 1
ATOM 699 C C . ALA A 1 100 ? 31.993 36.741 58.809 1.00 18.09 126 ALA A C 1
ATOM 700 O O . ALA A 1 100 ? 31.685 35.556 58.697 1.00 20.74 126 ALA A O 1
ATOM 702 N N . GLN A 1 101 ? 31.086 37.660 59.014 1.00 17.63 127 GLN A N 1
ATOM 703 C CA . GLN A 1 101 ? 29.674 37.283 59.053 1.00 17.45 127 GLN A CA 1
ATOM 704 C C . GLN A 1 101 ? 28.943 37.906 57.895 1.00 15.76 127 GLN A C 1
ATOM 705 O O . GLN A 1 101 ? 28.921 39.123 57.749 1.00 13.82 127 GLN A O 1
ATOM 711 N N . GLU A 1 102 ? 28.287 37.072 57.109 1.00 15.95 128 GLU A N 1
ATOM 712 C CA . GLU A 1 102 ? 27.426 37.543 56.018 1.00 17.25 128 GLU A CA 1
ATOM 713 C C . GLU A 1 102 ? 26.102 38.056 56.565 1.00 17.86 128 GLU A C 1
ATOM 714 O O . GLU A 1 102 ? 25.344 37.311 57.172 1.00 20.07 128 GLU A O 1
ATOM 720 N N . GLU A 1 103 ? 25.835 39.325 56.335 1.00 17.13 129 GLU A N 1
ATOM 721 C CA . GLU A 1 103 ? 24.710 40.028 56.929 1.00 16.78 129 GLU A CA 1
ATOM 722 C C . GLU A 1 103 ? 23.510 40.038 55.986 1.00 17.33 129 GLU A C 1
ATOM 723 O O . GLU A 1 103 ? 22.375 40.108 56.446 1.00 16.90 129 GLU A O 1
ATOM 729 N N . SER A 1 104 ? 23.744 40.029 54.676 1.00 16.33 130 SER A N 1
ATOM 730 C CA . SER A 1 104 ? 22.661 40.083 53.706 1.00 16.71 130 SER A CA 1
ATOM 731 C C . SER A 1 104 ? 23.200 39.630 52.329 1.00 18.13 130 SER A C 1
ATOM 732 O O . SER A 1 104 ? 24.402 39.729 52.063 1.00 14.40 130 SER A O 1
ATOM 735 N N . SER A 1 105 ? 22.312 39.091 51.497 1.00 17.83 131 SER A N 1
ATOM 736 C CA . SER A 1 105 ? 22.713 38.547 50.229 1.00 20.25 131 SER A CA 1
ATOM 737 C C . SER A 1 105 ? 21.544 38.612 49.256 1.00 21.15 131 SER A C 1
ATOM 738 O O . SER A 1 105 ? 20.431 38.260 49.607 1.00 21.27 131 SER A O 1
ATOM 741 N N . ASN A 1 106 ? 21.796 39.087 48.050 1.00 20.88 132 ASN A N 1
ATOM 742 C CA . ASN A 1 106 ? 20.750 39.154 47.047 1.00 21.61 132 ASN A CA 1
ATOM 743 C C . ASN A 1 106 ? 21.313 38.756 45.698 1.00 20.44 132 ASN A C 1
ATOM 744 O O . ASN A 1 106 ? 22.287 39.341 45.261 1.00 18.40 132 ASN A O 1
ATOM 749 N N . SER A 1 107 ? 20.671 37.774 45.053 1.00 19.52 133 SER A N 1
ATOM 750 C CA . SER A 1 107 ? 21.090 37.255 43.770 1.00 19.64 133 SER A CA 1
ATOM 751 C C . SER A 1 107 ? 20.155 37.702 42.675 1.00 19.79 133 SER A C 1
ATOM 752 O O . SER A 1 107 ? 18.934 37.785 42.881 1.00 20.20 133 SER A O 1
ATOM 755 N N . GLN A 1 108 ? 20.740 38.030 41.545 1.00 18.82 134 GLN A N 1
ATOM 756 C CA . GLN A 1 108 ? 19.988 38.467 40.378 1.00 19.42 134 GLN A CA 1
ATOM 757 C C . GLN A 1 108 ? 20.647 37.856 39.152 1.00 18.76 134 GLN A C 1
ATOM 758 O O . GLN A 1 108 ? 21.832 37.470 39.159 1.00 16.26 134 GLN A O 1
ATOM 764 N N . ILE A 1 109 ? 19.838 37.682 38.100 1.00 19.26 135 ILE A N 1
ATOM 765 C CA . ILE A 1 109 ? 20.367 37.191 36.833 1.00 18.55 135 ILE A CA 1
ATOM 766 C C . ILE A 1 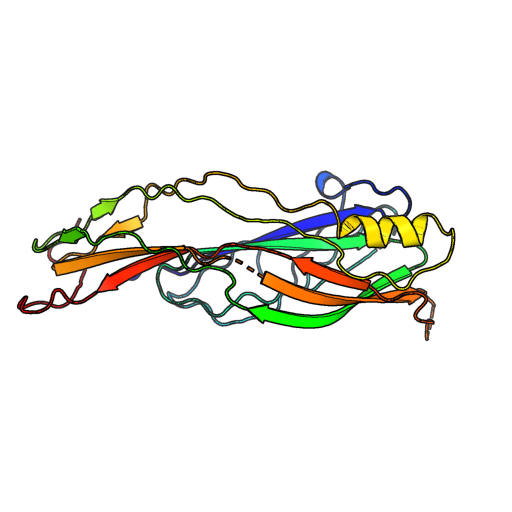109 ? 21.026 38.391 36.220 1.00 17.88 135 ILE A C 1
ATOM 767 O O . ILE A 1 109 ? 20.389 39.426 36.004 1.00 17.99 135 ILE A O 1
ATOM 772 N N . GLU A 1 110 ? 22.308 38.282 35.935 1.00 17.18 136 GLU A N 1
ATOM 773 C CA . GLU A 1 110 ? 22.983 39.367 35.227 1.00 17.47 136 GLU A CA 1
ATOM 774 C C . GLU A 1 110 ? 22.846 39.245 33.701 1.00 17.03 136 GLU A C 1
ATOM 775 O O . GLU A 1 110 ? 22.682 40.243 33.022 1.00 16.91 136 GLU A O 1
ATOM 781 N N . THR A 1 111 ? 23.015 38.035 33.186 1.00 16.28 137 THR A N 1
ATOM 782 C CA . THR A 1 111 ? 22.954 37.766 31.760 1.00 15.52 137 THR A CA 1
ATOM 783 C C . THR A 1 111 ? 22.304 36.422 31.539 1.00 15.06 137 THR A C 1
ATOM 784 O O . THR A 1 111 ? 22.513 35.498 32.336 1.00 14.52 137 THR A O 1
ATOM 788 N N . THR A 1 112 ? 21.447 36.319 30.519 1.00 13.56 138 THR A N 1
ATOM 789 C CA . THR A 1 112 ? 20.869 35.057 30.107 1.00 13.24 138 THR A CA 1
ATOM 790 C C . THR A 1 112 ? 21.369 34.853 28.671 1.00 12.36 138 THR A C 1
ATOM 791 O O . THR A 1 112 ? 21.365 35.810 27.887 1.00 11.26 138 THR A O 1
ATOM 795 N N . LYS A 1 113 ? 21.918 33.673 28.386 1.00 11.36 139 LYS A N 1
ATOM 796 C CA A LYS A 1 113 ? 22.344 33.283 27.023 0.50 10.79 139 LYS A CA 1
ATOM 797 C CA B LYS A 1 113 ? 22.331 33.295 27.027 0.50 10.84 139 LYS A CA 1
ATOM 798 C C . LYS A 1 113 ? 21.483 32.094 26.622 1.00 10.74 139 LYS A C 1
ATOM 799 O O . LYS A 1 113 ? 21.181 31.228 27.464 1.00 10.41 139 LYS A O 1
ATOM 810 N N . HIS A 1 114 ? 21.102 32.038 25.354 1.00 9.20 140 HIS A N 1
ATOM 811 C CA . HIS A 1 114 ? 20.220 31.014 24.887 1.00 8.50 140 HIS A CA 1
ATOM 812 C C . HIS A 1 114 ? 20.668 30.580 23.498 1.00 8.27 140 HIS A C 1
ATOM 813 O O . HIS A 1 114 ? 20.826 31.404 22.615 1.00 6.54 140 HIS A O 1
ATOM 820 N N . SER A 1 115 ? 20.863 29.283 23.317 1.00 9.07 141 SER A N 1
ATOM 821 C CA . SER A 1 115 ? 21.154 28.740 22.010 1.00 10.39 141 SER A CA 1
ATOM 822 C C . SER A 1 115 ? 19.909 28.791 21.082 1.00 12.25 141 SER A C 1
ATOM 823 O O . SER A 1 115 ? 18.765 29.064 21.534 1.00 12.99 141 SER A O 1
ATOM 826 N N . GLY A 1 116 ? 20.132 28.544 19.796 1.00 12.44 142 GLY A N 1
ATOM 827 C CA . GLY A 1 116 ? 19.052 28.218 18.877 1.00 13.57 142 GLY A CA 1
ATOM 828 C C . GLY A 1 116 ? 18.518 26.834 19.236 1.00 14.46 142 GLY A C 1
ATOM 829 O O . GLY A 1 116 ? 19.054 26.154 20.139 1.00 14.95 142 GLY A O 1
ATOM 830 N N . PHE A 1 117 ? 17.469 26.414 18.533 1.00 15.51 143 PHE A N 1
ATOM 831 C CA . PHE A 1 117 ? 16.719 25.171 18.842 1.00 16.60 143 PHE A CA 1
ATOM 832 C C . PHE A 1 117 ? 17.019 24.050 17.871 1.00 16.57 143 PHE A C 1
ATOM 833 O O . PHE A 1 117 ? 16.994 24.260 16.662 1.00 17.50 143 PHE A O 1
ATOM 841 N N . LYS A 1 118 ? 17.266 22.865 18.398 1.00 16.68 144 LYS A N 1
ATOM 842 C CA . LYS A 1 118 ? 17.335 21.636 17.621 1.00 16.64 144 LYS A CA 1
ATOM 843 C C . LYS A 1 118 ? 15.993 20.975 17.831 1.00 16.52 144 LYS A C 1
ATOM 844 O O . LYS A 1 118 ? 15.620 20.671 18.986 1.00 14.99 144 LYS A O 1
ATOM 848 N N . ASN A 1 119 ? 15.247 20.758 16.752 1.00 15.93 145 ASN A N 1
ATOM 849 C CA . ASN A 1 119 ? 14.034 19.993 16.881 1.00 17.38 145 ASN A CA 1
ATOM 850 C C . ASN A 1 119 ? 14.400 18.534 16.757 1.00 18.69 145 ASN A C 1
ATOM 851 O O . ASN A 1 119 ? 15.079 18.161 15.801 1.00 20.30 145 ASN A O 1
ATOM 856 N N . ASN A 1 120 ? 13.923 17.712 17.684 1.00 19.00 146 ASN A N 1
ATOM 857 C CA . ASN A 1 120 ? 13.972 16.269 17.552 1.00 20.01 146 ASN A CA 1
ATOM 858 C C . ASN A 1 120 ? 12.566 15.710 17.375 1.00 21.04 146 ASN A C 1
ATOM 859 O O . ASN A 1 120 ? 11.883 15.379 18.347 1.00 20.73 146 ASN A O 1
ATOM 864 N N . THR A 1 121 ? 12.137 15.612 16.118 1.00 21.91 147 THR A N 1
ATOM 865 C CA . THR A 1 121 ? 10.816 15.072 15.796 1.00 23.16 147 THR A CA 1
ATOM 866 C C . THR A 1 121 ? 10.757 13.527 15.863 1.00 24.86 147 THR A C 1
ATOM 867 O O . THR A 1 121 ? 9.685 12.950 15.698 1.00 25.48 147 THR A O 1
ATOM 871 N N . SER A 1 122 ? 11.885 12.870 16.137 1.00 26.66 148 SER A N 1
ATOM 872 C CA . SER A 1 122 ? 11.932 11.415 16.188 1.00 28.09 148 SER A CA 1
ATOM 873 C C . SER A 1 122 ? 11.421 10.847 17.511 1.00 29.64 148 SER A C 1
ATOM 874 O O . SER A 1 122 ? 11.211 11.569 18.510 1.00 29.43 148 SER A O 1
ATOM 877 N N . ASP A 1 123 ? 11.289 9.522 17.522 1.00 30.81 149 ASP A N 1
ATOM 878 C CA . ASP A 1 123 ? 10.768 8.801 18.679 1.00 31.96 149 ASP A CA 1
ATOM 879 C C . ASP A 1 123 ? 11.900 8.331 19.605 1.00 31.67 149 ASP A C 1
ATOM 880 O O . ASP A 1 123 ? 11.667 7.481 20.472 1.00 32.61 149 ASP A O 1
ATOM 885 N N . TYR A 1 124 ? 13.108 8.897 19.451 1.00 30.87 150 TYR A N 1
ATOM 886 C CA . TYR A 1 124 ? 14.284 8.468 20.217 1.00 30.44 150 TYR A CA 1
ATOM 887 C C . TYR A 1 124 ? 15.025 9.653 20.881 1.00 29.26 150 TYR A C 1
ATOM 888 O O . TYR A 1 124 ? 15.249 10.700 20.263 1.00 28.46 150 TYR A O 1
ATOM 897 N N . TRP A 1 125 ? 15.372 9.489 22.149 1.00 27.93 151 TRP A N 1
ATOM 898 C CA . TRP A 1 125 ? 16.193 10.481 22.831 1.00 28.02 151 TRP A CA 1
ATOM 899 C C . TRP A 1 125 ? 17.658 10.144 22.663 1.00 27.73 151 TRP A C 1
ATOM 900 O O . TRP A 1 125 ? 18.019 9.020 22.339 1.00 27.96 151 TRP A O 1
ATOM 911 N N . TYR A 1 126 ? 18.500 11.129 22.906 1.00 27.61 152 TYR A N 1
ATOM 912 C CA . TYR A 1 126 ? 19.911 10.945 22.801 1.00 27.68 152 TYR A CA 1
ATOM 913 C C . TYR A 1 126 ? 20.663 11.998 23.606 1.00 27.59 152 TYR A C 1
ATOM 914 O O . TYR A 1 126 ? 20.069 12.966 24.101 1.00 26.63 152 TYR A O 1
ATOM 923 N N . TYR A 1 127 ? 21.964 11.755 23.784 1.00 27.16 153 TYR A N 1
ATOM 924 C CA . TYR A 1 127 ? 22.856 12.684 24.442 1.00 27.09 153 TYR A CA 1
ATOM 925 C C . TYR A 1 127 ? 23.493 13.651 23.445 1.00 26.65 153 TYR A C 1
ATOM 926 O O . TYR A 1 127 ? 23.861 13.266 22.342 1.00 25.49 153 TYR A O 1
ATOM 935 N N . ILE A 1 128 ? 23.661 14.898 23.859 1.00 26.59 154 ILE A N 1
ATOM 936 C CA . ILE A 1 128 ? 24.343 15.896 23.052 1.00 27.00 154 ILE A CA 1
ATOM 937 C C . ILE A 1 128 ? 25.458 16.486 23.912 1.00 27.82 154 ILE A C 1
ATOM 938 O O . ILE A 1 128 ? 25.486 16.296 25.136 1.00 28.13 154 ILE A O 1
ATOM 943 N N . THR A 1 129 ? 26.428 17.119 23.248 1.00 28.84 155 THR A N 1
ATOM 944 C CA . THR A 1 129 ? 27.516 17.802 23.923 1.00 28.96 155 THR A CA 1
ATOM 945 C C . THR A 1 129 ? 27.185 19.270 23.989 1.00 29.23 155 THR A C 1
ATOM 946 O O . THR A 1 129 ? 26.756 19.890 22.986 1.00 29.69 155 THR A O 1
ATOM 950 N N . VAL A 1 130 ? 27.398 19.804 25.182 1.00 29.20 156 VAL A N 1
ATOM 951 C CA . VAL A 1 130 ? 27.183 21.195 25.492 1.00 28.87 156 VAL A CA 1
ATOM 952 C C . VAL A 1 130 ? 28.467 21.744 26.093 1.00 28.47 156 VAL A C 1
ATOM 953 O O . VAL A 1 130 ? 28.875 21.355 27.187 1.00 28.68 156 VAL A O 1
ATOM 957 N N . THR A 1 131 ? 29.113 22.621 25.341 1.00 28.16 157 THR A N 1
ATOM 958 C CA A THR A 1 131 ? 30.243 23.351 25.874 0.50 28.44 157 THR A CA 1
ATOM 959 C CA B THR A 1 131 ? 30.265 23.363 25.820 0.50 28.40 157 THR A CA 1
ATOM 960 C C . THR A 1 131 ? 29.810 24.772 26.214 1.00 28.14 157 THR A C 1
ATOM 961 O O . THR A 1 131 ? 29.182 25.460 25.407 1.00 28.49 157 THR A O 1
ATOM 968 N N . TYR A 1 132 ? 30.134 25.186 27.438 1.00 28.07 158 TYR A N 1
ATOM 969 C CA . TYR A 1 132 ? 29.619 26.436 28.014 1.00 27.54 158 TYR A CA 1
ATOM 970 C C . TYR A 1 132 ? 30.781 27.195 28.670 1.00 27.42 158 TYR A C 1
ATOM 971 O O . TYR A 1 132 ? 31.761 26.561 29.105 1.00 28.03 158 TYR A O 1
ATOM 980 N N . THR A 1 133 ? 30.704 28.537 28.678 1.00 26.91 159 THR A N 1
ATOM 981 C CA . THR A 1 133 ? 31.591 29.377 29.493 1.00 26.37 159 THR A CA 1
ATOM 982 C C . THR A 1 133 ? 31.078 29.635 30.936 1.00 25.61 159 THR A C 1
ATOM 983 O O . THR A 1 133 ? 30.136 30.387 31.140 1.00 26.31 159 THR A O 1
ATOM 987 N N . LYS A 1 134 ? 31.740 29.020 31.914 1.00 25.26 160 LYS A N 1
ATOM 988 C CA . LYS A 1 134 ? 31.542 29.242 33.355 1.00 24.79 160 LYS A CA 1
ATOM 989 C C . LYS A 1 134 ? 32.130 30.614 33.796 1.00 24.62 160 LYS A C 1
ATOM 990 O O . LYS A 1 134 ? 33.364 30.798 33.742 1.00 25.08 160 LYS A O 1
ATOM 995 N N . LYS A 1 135 ? 31.264 31.572 34.192 1.00 22.72 161 LYS A N 1
ATOM 996 C CA . LYS A 1 135 ? 31.679 32.823 34.846 1.00 20.80 161 LYS A CA 1
ATOM 997 C C . LYS A 1 135 ? 31.611 32.591 36.354 1.00 20.74 161 LYS A C 1
ATOM 998 O O . LYS A 1 135 ? 30.575 32.145 36.869 1.00 19.71 161 LYS A O 1
ATOM 1004 N N . GLU A 1 136 ? 32.740 32.791 37.039 1.00 20.16 162 GLU A N 1
ATOM 1005 C CA A GLU A 1 136 ? 32.876 32.509 38.457 0.40 19.77 162 GLU A CA 1
ATOM 1006 C CA B GLU A 1 136 ? 32.794 32.598 38.486 0.60 19.70 162 GLU A CA 1
ATOM 1007 C C . GLU A 1 136 ? 33.809 33.551 39.056 1.00 19.09 162 GLU A C 1
ATOM 1008 O O . GLU A 1 136 ? 34.705 34.053 38.344 1.00 20.50 162 GLU A O 1
ATOM 1019 N N . GLY A 1 137 ? 33.639 33.847 40.328 1.00 16.67 163 GLY A N 1
ATOM 1020 C CA . GLY A 1 137 ? 34.580 34.652 41.051 1.00 15.19 163 GLY A CA 1
ATOM 1021 C C . GLY A 1 137 ? 33.887 35.707 41.868 1.00 12.91 163 GLY A C 1
ATOM 1022 O O . GLY A 1 137 ? 32.711 35.630 42.101 1.00 11.28 163 GLY A O 1
ATOM 1023 N N . SER A 1 138 ? 34.649 36.693 42.297 1.00 12.03 164 SER A N 1
ATOM 1024 C CA . SER A 1 138 ? 34.269 37.545 43.391 1.00 12.15 164 SER A CA 1
ATOM 1025 C C . SER A 1 138 ? 35.122 38.842 43.341 1.00 12.04 164 SER A C 1
ATOM 1026 O O . SER A 1 138 ? 36.312 38.783 43.014 1.00 11.69 164 SER A O 1
ATOM 1029 N N . GLU A 1 139 ? 34.467 39.973 43.611 1.00 11.91 165 GLU A N 1
ATOM 1030 C CA A GLU A 1 139 ? 35.101 41.284 43.718 0.45 11.56 165 GLU A CA 1
ATOM 1031 C CA B GLU A 1 139 ? 35.098 41.293 43.705 0.55 11.29 165 GLU A CA 1
ATOM 1032 C C . GLU A 1 139 ? 34.506 42.090 44.879 1.00 11.51 165 GLU A C 1
ATOM 1033 O O . GLU A 1 139 ? 33.287 42.096 45.092 1.00 11.67 165 GLU A O 1
ATOM 1044 N N . VAL A 1 140 ? 35.358 42.764 45.642 1.00 11.87 166 VAL A N 1
ATOM 1045 C CA . VAL A 1 140 ? 34.890 43.645 46.728 1.00 11.04 166 VAL A CA 1
ATOM 1046 C C . VAL A 1 140 ? 34.555 44.988 46.090 1.00 11.07 166 VAL A C 1
ATOM 1047 O O . VAL A 1 140 ? 35.404 45.579 45.447 1.00 9.33 166 VAL A O 1
ATOM 1051 N N . ILE A 1 141 ? 33.300 45.436 46.203 1.00 9.96 167 ILE A N 1
ATOM 1052 C CA . ILE A 1 141 ? 32.881 46.693 45.555 1.00 10.94 167 ILE A CA 1
ATOM 1053 C C . ILE A 1 141 ? 32.773 47.828 46.550 1.00 10.86 167 ILE A C 1
ATOM 1054 O O . ILE A 1 141 ? 32.604 48.968 46.167 1.00 8.86 167 ILE A O 1
ATOM 1059 N N . LYS A 1 142 ? 32.867 47.516 47.840 1.00 10.78 168 LYS A N 1
ATOM 1060 C CA . LYS A 1 142 ? 32.824 48.558 48.853 1.00 11.12 168 LYS A CA 1
ATOM 1061 C C . LYS A 1 142 ? 33.526 48.027 50.085 1.00 10.35 168 LYS A C 1
ATOM 1062 O O . LYS A 1 142 ? 33.368 46.864 50.467 1.00 8.59 168 LYS A O 1
ATOM 1068 N N . ASN A 1 143 ? 34.283 48.912 50.716 1.00 9.30 169 ASN A N 1
ATOM 1069 C CA . ASN A 1 143 ? 35.093 48.556 51.844 1.00 10.22 169 ASN A CA 1
ATOM 1070 C C . ASN A 1 143 ? 35.228 49.747 52.764 1.00 10.79 169 ASN A C 1
ATOM 1071 O O . ASN A 1 143 ? 35.844 50.739 52.389 1.00 10.27 169 ASN A O 1
ATOM 1076 N N . ASP A 1 144 ? 34.663 49.620 53.968 1.00 12.42 170 ASP A N 1
ATOM 1077 C CA A ASP A 1 144 ? 34.614 50.732 54.909 0.50 13.33 170 ASP A CA 1
ATOM 1078 C CA B ASP A 1 144 ? 34.616 50.719 54.941 0.50 13.22 170 ASP A CA 1
ATOM 1079 C C . ASP A 1 144 ? 35.790 50.692 55.913 1.00 14.35 170 ASP A C 1
ATOM 1080 O O . ASP A 1 144 ? 35.898 51.562 56.787 1.00 14.64 170 ASP A O 1
ATOM 1089 N N . TYR A 1 145 ? 36.679 49.697 55.789 1.00 15.33 171 TYR A N 1
ATOM 1090 C CA . TYR A 1 145 ? 37.819 49.570 56.711 1.00 16.69 171 TYR A CA 1
ATOM 1091 C C . TYR A 1 145 ? 38.979 50.526 56.404 1.00 18.31 171 TYR A C 1
ATOM 1092 O O . TYR A 1 145 ? 39.538 50.527 55.305 1.00 17.09 171 TYR A O 1
ATOM 1101 N N . GLU A 1 146 ? 39.336 51.338 57.404 1.00 20.25 172 GLU A N 1
ATOM 1102 C CA . GLU A 1 146 ? 40.368 52.368 57.255 1.00 21.79 172 GLU A CA 1
ATOM 1103 C C . GLU A 1 146 ? 41.653 52.094 58.055 1.00 21.79 172 GLU A C 1
ATOM 1104 O O . GLU A 1 146 ? 42.543 52.940 58.126 1.00 22.82 172 GLU A O 1
ATOM 1110 N N . GLY A 1 147 ? 41.788 50.894 58.615 1.00 22.06 173 GLY A N 1
ATOM 1111 C CA . GLY A 1 147 ? 42.920 50.576 59.495 1.00 21.83 173 GLY A CA 1
ATOM 1112 C C . GLY A 1 147 ? 44.053 49.908 58.748 1.00 21.82 173 GLY A C 1
ATOM 1113 O O . GLY A 1 147 ? 44.017 49.787 57.520 1.00 21.83 173 GLY A O 1
ATOM 1114 N N . ASP A 1 148 ? 45.046 49.451 59.503 1.00 21.73 174 ASP A N 1
ATOM 1115 C CA A ASP A 1 148 ? 46.287 48.880 58.984 0.60 21.83 174 ASP A CA 1
ATOM 1116 C CA B ASP A 1 148 ? 46.212 48.810 58.866 0.40 21.52 174 ASP A CA 1
ATOM 1117 C C . ASP A 1 148 ? 46.505 47.428 59.446 1.00 21.32 174 ASP A C 1
ATOM 1118 O O . ASP A 1 148 ? 47.572 46.868 59.234 1.00 22.04 174 ASP A O 1
ATOM 1127 N N . ASP A 1 149 ? 45.506 46.828 60.087 1.00 20.04 175 ASP A N 1
ATOM 1128 C CA . ASP A 1 149 ? 45.655 45.480 60.576 1.00 18.57 175 ASP A CA 1
ATOM 1129 C C . ASP A 1 149 ? 45.690 44.542 59.357 1.00 16.90 175 ASP A C 1
ATOM 1130 O O . ASP A 1 149 ? 44.708 44.451 58.641 1.00 15.04 175 ASP A O 1
ATOM 1135 N N . SER A 1 150 ? 46.811 43.85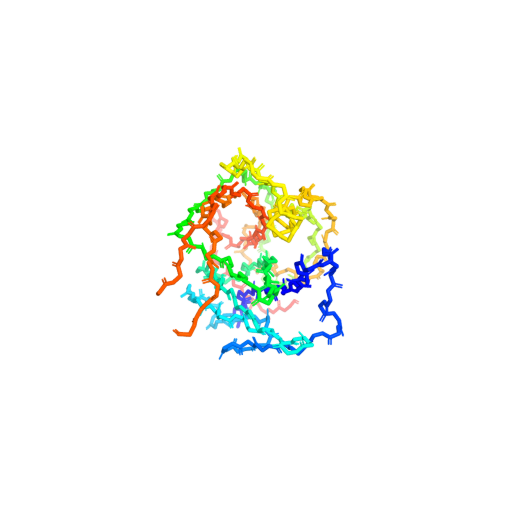2 59.149 1.00 15.99 176 SER A N 1
ATOM 1136 C CA . SER A 1 150 ? 46.981 42.981 57.970 1.00 15.67 176 SER A CA 1
ATOM 1137 C C . SER A 1 150 ? 45.979 41.815 57.975 1.00 13.86 176 SER A C 1
ATOM 1138 O O . SER A 1 150 ? 45.572 41.344 56.931 1.00 14.75 176 SER A O 1
ATOM 1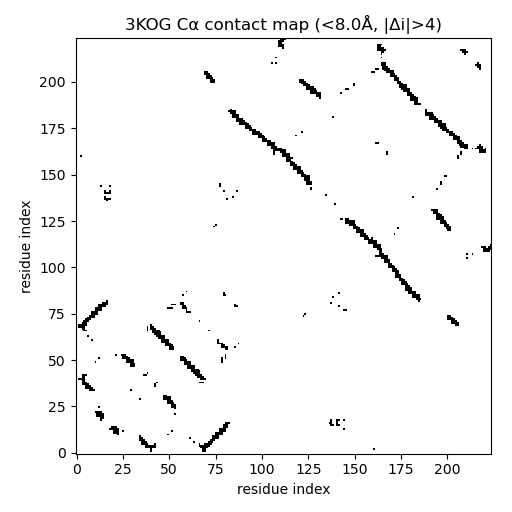141 N N . GLU A 1 151 ? 45.609 41.329 59.148 1.00 12.57 177 GLU A N 1
ATOM 1142 C CA . GLU A 1 151 ? 44.680 40.193 59.268 1.00 11.79 177 GLU A CA 1
ATOM 1143 C C . GLU A 1 151 ? 43.299 40.602 58.703 1.00 11.67 177 GLU A C 1
ATOM 1144 O O . GLU A 1 151 ? 42.691 39.871 57.907 1.00 8.95 177 GLU A O 1
ATOM 1150 N N . ILE A 1 152 ? 42.842 41.796 59.101 1.00 9.83 178 ILE A N 1
ATOM 1151 C CA . ILE A 1 152 ? 41.579 42.340 58.606 1.00 10.76 178 ILE A CA 1
ATOM 1152 C C . ILE A 1 152 ? 41.677 42.532 57.076 1.00 10.84 178 ILE A C 1
ATOM 1153 O O . ILE A 1 152 ? 40.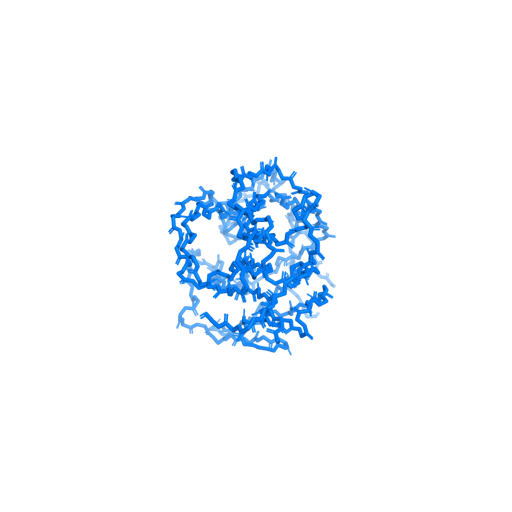781 42.119 56.312 1.00 11.30 178 ILE A O 1
ATOM 1158 N N . LYS A 1 153 ? 42.792 43.104 56.633 1.00 10.12 179 LYS A N 1
ATOM 1159 C CA . LYS A 1 153 ? 43.012 43.300 55.195 1.00 10.12 179 LYS A CA 1
ATOM 1160 C C . LYS A 1 153 ? 43.011 41.975 54.432 1.00 9.83 179 LYS A C 1
ATOM 1161 O O . LYS A 1 153 ? 42.468 41.898 53.321 1.00 8.84 179 LYS A O 1
ATOM 1167 N N . ASN A 1 154 ? 43.594 40.933 55.018 1.00 8.67 180 ASN A N 1
ATOM 1168 C CA . ASN A 1 154 ? 43.632 39.625 54.360 1.00 8.20 180 ASN A CA 1
ATOM 1169 C C . ASN A 1 154 ? 42.240 39.016 54.161 1.00 7.89 180 ASN A C 1
ATOM 1170 O O . ASN A 1 154 ? 41.943 38.377 53.119 1.00 5.17 180 ASN A O 1
ATOM 1175 N N . ILE A 1 155 ? 41.414 39.180 55.195 1.00 7.97 181 ILE A N 1
ATOM 1176 C CA . ILE A 1 155 ? 40.031 38.753 55.148 1.00 8.50 181 ILE A CA 1
ATOM 1177 C C . ILE A 1 155 ? 39.288 39.429 53.993 1.00 8.85 181 ILE A C 1
ATOM 1178 O O . ILE A 1 155 ? 38.603 38.780 53.177 1.00 7.25 181 ILE A O 1
ATOM 1183 N N . ILE A 1 156 ? 39.396 40.753 53.910 1.00 8.51 182 ILE A N 1
ATOM 1184 C CA . ILE A 1 156 ? 38.718 41.471 52.830 1.00 8.32 182 ILE A CA 1
ATOM 1185 C C . ILE A 1 156 ? 39.238 41.046 51.458 1.00 8.80 182 ILE A C 1
ATOM 1186 O O . ILE A 1 156 ? 38.449 40.786 50.560 1.00 8.55 182 ILE A O 1
ATOM 1191 N N . ASP A 1 157 ? 40.554 40.916 51.327 1.00 8.81 183 ASP A N 1
ATOM 1192 C CA . ASP A 1 157 ? 41.182 40.520 50.045 1.00 10.16 183 ASP A CA 1
ATOM 1193 C C . ASP A 1 157 ? 40.766 39.126 49.566 1.00 8.67 183 ASP A C 1
ATOM 1194 O O . ASP A 1 157 ? 40.799 38.838 48.388 1.00 8.75 183 ASP A O 1
ATOM 1199 N N . ALA A 1 158 ? 40.354 38.283 50.493 1.00 8.94 184 ALA A N 1
ATOM 1200 C CA . ALA A 1 158 ? 39.969 36.918 50.207 1.00 9.19 184 ALA A CA 1
ATOM 1201 C C . ALA A 1 158 ? 38.729 36.899 49.349 1.00 9.07 184 ALA A C 1
ATOM 1202 O O . ALA A 1 158 ? 38.528 35.949 48.598 1.00 9.59 184 ALA A O 1
ATOM 1204 N N . TYR A 1 159 ? 37.915 37.955 49.433 1.00 8.74 185 TYR A N 1
ATOM 1205 C CA . TYR A 1 159 ? 36.719 38.134 48.628 1.00 9.03 185 TYR A CA 1
ATOM 1206 C C . TYR A 1 159 ? 36.946 38.935 47.327 1.00 10.53 185 TYR A C 1
ATOM 1207 O O . TYR A 1 159 ? 35.972 39.208 46.572 1.00 9.96 185 TYR A O 1
ATOM 1216 N N . ASN A 1 160 ? 38.203 39.315 47.082 1.00 11.65 186 ASN A N 1
ATOM 1217 C CA . ASN A 1 160 ? 38.562 40.164 45.951 1.00 12.68 186 ASN A CA 1
ATOM 1218 C C . ASN A 1 160 ? 39.519 39.488 45.009 1.00 14.76 186 ASN A C 1
ATOM 1219 O O . ASN A 1 160 ? 40.365 40.160 44.463 1.00 14.82 186 ASN A O 1
ATOM 1224 N N . LYS A 1 161 ? 39.378 38.184 44.784 1.00 16.15 187 LYS A N 1
ATOM 1225 C CA A LYS A 1 161 ? 40.337 37.458 43.945 0.50 17.27 187 LYS A CA 1
ATOM 1226 C CA B LYS A 1 161 ? 40.338 37.459 43.935 0.50 17.31 187 LYS A CA 1
ATOM 1227 C C . LYS A 1 161 ? 40.059 37.633 42.444 1.00 17.89 187 LYS A C 1
ATOM 1228 O O . LYS A 1 161 ? 40.938 37.406 41.606 1.00 16.40 187 LYS A O 1
ATOM 1239 N N . GLY A 1 162 ? 38.839 38.034 42.111 1.00 17.42 188 GLY A N 1
ATOM 1240 C CA . GLY A 1 162 ? 38.534 38.482 40.769 1.00 18.36 188 GLY A CA 1
ATOM 1241 C C . GLY A 1 162 ? 37.521 37.563 40.141 1.00 19.61 188 GLY A C 1
ATOM 1242 O O . GLY A 1 162 ? 37.135 36.581 40.722 1.00 17.68 188 GLY A O 1
ATOM 1243 N N . VAL A 1 163 ? 37.113 37.907 38.934 1.00 21.73 189 VAL A N 1
ATOM 1244 C CA . VAL A 1 163 ? 36.102 37.184 38.226 1.00 24.21 189 VAL A CA 1
ATOM 1245 C C . VAL A 1 163 ? 36.800 36.524 37.087 1.00 25.46 189 VAL A C 1
ATOM 1246 O O . VAL A 1 163 ? 37.607 37.149 36.431 1.00 26.08 189 VAL A O 1
ATOM 1250 N N . ARG A 1 164 ? 36.508 35.257 36.846 1.00 26.90 190 ARG A N 1
ATOM 1251 C CA A ARG A 1 164 ? 37.228 34.504 35.830 0.50 27.54 190 ARG A CA 1
ATOM 1252 C CA B ARG A 1 164 ? 37.232 34.479 35.842 0.50 27.43 190 ARG A CA 1
ATOM 1253 C C . ARG A 1 164 ? 36.293 33.673 34.942 1.00 28.20 190 ARG A C 1
ATOM 1254 O O . ARG A 1 164 ? 35.125 33.389 35.304 1.00 28.08 190 ARG A O 1
ATOM 1269 N N . GLU A 1 165 ? 36.794 33.291 33.772 1.00 28.78 191 GLU A N 1
ATOM 1270 C CA . GLU A 1 165 ? 35.996 32.523 32.817 1.00 29.74 191 GLU A CA 1
ATOM 1271 C C . GLU A 1 165 ? 36.735 31.272 32.340 1.00 30.25 191 GLU A C 1
ATOM 1272 O O . GLU A 1 165 ? 37.965 31.268 32.205 1.00 30.17 191 GLU A O 1
ATOM 1278 N N . ASP A 1 166 ? 35.967 30.206 32.148 1.00 30.58 192 ASP A N 1
ATOM 1279 C CA A ASP A 1 166 ? 36.510 28.874 31.893 0.50 30.80 192 ASP A CA 1
ATOM 1280 C CA B ASP A 1 166 ? 36.510 28.883 31.884 0.50 31.20 192 ASP A CA 1
ATOM 1281 C C . ASP A 1 166 ? 35.501 28.097 31.046 1.00 31.49 192 ASP A C 1
ATOM 1282 O O . ASP A 1 166 ? 34.297 28.119 31.332 1.00 31.95 192 ASP A O 1
ATOM 1291 N N . LYS A 1 167 ? 35.963 27.421 29.998 1.00 31.98 193 LYS A N 1
ATOM 1292 C CA . LYS A 1 167 ? 35.061 26.612 29.192 1.00 32.70 193 LYS A CA 1
ATOM 1293 C C . LYS A 1 167 ? 34.854 25.280 29.913 1.00 33.57 193 LYS A C 1
ATOM 1294 O O . LYS A 1 167 ? 35.792 24.723 30.473 1.00 33.78 193 LYS A O 1
ATOM 1299 N N . VAL A 1 168 ? 33.614 24.805 29.933 1.00 34.65 194 VAL A N 1
ATOM 1300 C CA . VAL A 1 168 ? 33.244 23.553 30.588 1.00 35.78 194 VAL A CA 1
ATOM 1301 C C . VAL A 1 168 ? 32.478 22.806 29.526 1.00 36.79 194 VAL A C 1
ATOM 1302 O O . VAL A 1 168 ? 31.805 23.431 28.706 1.00 36.65 194 VAL A O 1
ATOM 1306 N N . THR A 1 169 ? 32.607 21.483 29.510 1.00 37.88 195 THR A N 1
ATOM 1307 C CA . THR A 1 169 ? 31.978 20.672 28.483 1.00 38.47 195 THR A CA 1
ATOM 1308 C C . THR A 1 169 ? 31.269 19.512 29.118 1.00 39.15 195 THR A C 1
ATOM 1309 O O . THR A 1 169 ? 31.902 18.680 29.770 1.00 39.54 195 THR A O 1
ATOM 1313 N N . LEU A 1 170 ? 29.944 19.474 28.930 1.00 39.62 196 LEU A N 1
ATOM 1314 C CA . LEU A 1 170 ? 29.122 18.334 29.318 1.00 39.16 196 LEU A CA 1
ATOM 1315 C C . LEU A 1 170 ? 28.802 17.551 28.017 1.00 38.31 196 LEU A C 1
ATOM 1316 O O . LEU A 1 170 ? 28.349 18.137 27.027 1.00 37.94 196 LEU A O 1
ATOM 1321 N N . ASN A 1 171 ? 29.115 16.250 28.009 1.00 37.28 197 ASN A N 1
ATOM 1322 C CA . ASN A 1 171 ? 28.841 15.347 26.877 1.00 36.34 197 ASN A CA 1
ATOM 1323 C C . ASN A 1 171 ? 27.593 14.467 27.109 1.00 35.39 197 ASN A C 1
ATOM 1324 O O . ASN A 1 171 ? 27.342 13.520 26.364 1.00 35.31 197 ASN A O 1
ATOM 1326 N N . ASP A 1 172 ? 26.793 14.827 28.117 1.00 34.05 198 ASP A N 1
ATOM 1327 C CA . ASP A 1 172 ? 25.720 13.975 28.642 1.00 33.03 198 ASP A CA 1
ATOM 1328 C C . ASP A 1 172 ? 24.380 14.758 28.818 1.00 31.21 198 ASP A C 1
ATOM 1329 O O . ASP A 1 172 ? 23.562 14.446 29.677 1.00 31.10 198 ASP A O 1
ATOM 1334 N N . VAL A 1 173 ? 24.169 15.774 28.003 1.00 29.51 199 VAL A N 1
ATOM 1335 C CA . VAL A 1 173 ? 22.935 16.531 28.082 1.00 27.01 199 VAL A CA 1
ATOM 1336 C C . VAL A 1 173 ? 21.893 15.770 27.268 1.00 25.61 199 VAL A C 1
ATOM 1337 O O . VAL A 1 173 ? 22.139 15.288 26.157 1.00 24.76 199 VAL A O 1
ATOM 1341 N N . GLN A 1 174 ? 20.715 15.641 27.832 1.00 23.91 200 GLN A N 1
ATOM 1342 C CA . GLN A 1 174 ? 19.694 14.810 27.237 1.00 22.83 200 GLN A CA 1
ATOM 1343 C C . GLN A 1 174 ? 18.801 15.619 26.302 1.00 20.65 200 GLN A C 1
ATOM 1344 O O . GLN A 1 174 ? 18.205 16.619 26.725 1.00 20.39 200 GLN A O 1
ATOM 1350 N N . VAL A 1 175 ? 18.745 15.183 25.033 1.00 19.30 201 VAL A N 1
ATOM 1351 C CA . VAL A 1 175 ? 17.805 15.684 24.025 1.00 18.66 201 VAL A CA 1
ATOM 1352 C C . VAL A 1 175 ? 16.674 14.687 23.972 1.00 18.47 201 VAL A C 1
ATOM 1353 O O . VAL A 1 175 ? 16.866 13.569 23.543 1.00 18.26 201 VAL A O 1
ATOM 1357 N N . LEU A 1 176 ? 15.489 15.069 24.427 1.00 18.30 202 LEU A N 1
ATOM 1358 C CA . LEU A 1 176 ? 14.378 14.114 24.465 1.00 18.37 202 LEU A CA 1
ATOM 1359 C C . LEU A 1 176 ? 13.813 13.833 23.107 1.00 17.31 202 LEU A C 1
ATOM 1360 O O . LEU A 1 176 ? 14.063 14.558 22.146 1.00 17.62 202 LEU A O 1
ATOM 1365 N N . ALA A 1 177 ? 13.047 12.755 23.011 1.00 17.44 203 ALA A N 1
ATOM 1366 C CA . ALA A 1 177 ? 12.247 12.523 21.813 1.00 17.54 203 ALA A CA 1
ATOM 1367 C C . ALA A 1 177 ? 11.143 13.571 21.737 1.00 17.56 203 ALA A C 1
ATOM 1368 O O . ALA A 1 177 ? 10.689 14.109 22.774 1.00 17.21 203 ALA A O 1
ATOM 1370 N N . HIS A 1 178 ? 10.733 13.896 20.514 1.00 17.26 204 HIS A N 1
ATOM 1371 C CA . HIS A 1 178 ? 9.585 14.789 20.268 1.00 16.80 204 HIS A CA 1
ATOM 1372 C C . HIS A 1 178 ? 9.749 16.101 21.020 1.00 15.86 204 HIS A C 1
ATOM 1373 O O . HIS A 1 178 ? 8.867 16.512 21.797 1.00 16.15 204 HIS A O 1
ATOM 1380 N N . SER A 1 179 ? 10.916 16.707 20.848 1.00 14.98 205 SER A N 1
ATOM 1381 C CA . SER A 1 179 ? 11.335 17.842 21.689 1.00 14.24 205 SER A CA 1
ATOM 1382 C C . SER A 1 179 ? 11.971 18.955 20.888 1.00 12.93 205 SER A C 1
ATOM 1383 O O . SER A 1 179 ? 12.720 18.704 19.949 1.00 13.31 205 SER A O 1
ATOM 1386 N N . ARG A 1 180 ? 11.637 20.179 21.262 1.00 12.61 206 ARG A N 1
ATOM 1387 C CA . ARG A 1 180 ? 12.313 21.380 20.810 1.00 12.70 206 ARG A CA 1
ATOM 1388 C C . ARG A 1 180 ? 13.351 21.657 21.884 1.00 11.83 206 ARG A C 1
ATOM 1389 O O . ARG A 1 180 ? 13.014 22.039 23.018 1.00 11.17 206 ARG A O 1
ATOM 1397 N N . PHE A 1 181 ? 14.604 21.407 21.540 1.00 11.63 207 PHE A N 1
ATOM 1398 C CA . PHE A 1 181 ? 15.704 21.445 22.490 1.00 11.00 207 PHE A CA 1
ATOM 1399 C C . PHE A 1 181 ? 16.548 22.681 22.321 1.00 10.44 207 PHE A C 1
ATOM 1400 O O . PHE A 1 181 ? 16.874 23.072 21.197 1.00 11.24 207 PHE A O 1
ATOM 1408 N N . SER A 1 182 ? 16.979 23.247 23.440 1.00 10.38 208 SER A N 1
ATOM 1409 C CA . SER A 1 182 ? 17.873 24.368 23.493 1.00 10.01 208 SER A CA 1
ATOM 1410 C C . SER A 1 182 ? 18.553 24.430 24.854 1.00 10.67 208 SER A C 1
ATOM 1411 O O . SER A 1 182 ? 18.203 23.689 25.778 1.00 10.69 208 SER A O 1
ATOM 1414 N N . VAL A 1 183 ? 19.525 25.322 24.973 1.00 11.41 209 VAL A N 1
ATOM 1415 C CA . VAL A 1 183 ? 20.207 25.462 26.259 1.00 11.41 209 VAL A CA 1
ATOM 1416 C C . VAL A 1 183 ? 20.237 26.930 26.675 1.00 10.50 209 VAL A C 1
ATOM 1417 O O . VAL A 1 183 ? 20.620 27.770 25.913 1.00 9.11 209 VAL A O 1
ATOM 1421 N N . PHE A 1 184 ? 19.878 27.196 27.925 1.00 10.79 210 PHE A N 1
ATOM 1422 C CA . PHE A 1 184 ? 20.145 28.479 28.579 1.00 11.57 210 PHE A CA 1
ATOM 1423 C C . PHE A 1 184 ? 21.372 28.406 29.481 1.00 11.71 210 PHE A C 1
ATOM 1424 O O . PHE A 1 184 ? 21.636 27.392 30.110 1.00 12.58 210 PHE A O 1
ATOM 1432 N N . VAL A 1 185 ? 22.129 29.489 29.503 1.00 12.03 211 VAL A N 1
ATOM 1433 C CA . VAL A 1 185 ? 23.186 29.710 30.471 1.00 13.07 211 VAL A CA 1
ATOM 1434 C C . VAL A 1 185 ? 22.889 31.030 31.166 1.00 13.14 211 VAL A C 1
ATOM 1435 O O . VAL A 1 185 ? 22.782 32.073 30.513 1.00 12.78 211 VAL A O 1
ATOM 1439 N N . ASP A 1 186 ? 22.757 31.000 32.499 1.00 12.98 212 ASP A N 1
ATOM 1440 C CA . ASP A 1 186 ? 22.514 32.191 33.246 1.00 13.90 212 ASP A CA 1
ATOM 1441 C C . ASP A 1 186 ? 23.714 32.510 34.111 1.00 14.37 212 ASP A C 1
ATOM 1442 O O . ASP A 1 186 ? 24.147 31.666 34.853 1.00 13.50 212 ASP A O 1
ATOM 1447 N N . TYR A 1 187 ? 24.191 33.746 34.023 1.00 14.07 213 TYR A N 1
ATOM 1448 C CA . TYR A 1 187 ? 25.180 34.280 34.919 1.00 15.04 213 TYR A CA 1
ATOM 1449 C C . TYR A 1 187 ? 24.474 35.017 36.013 1.00 14.71 213 TYR A C 1
ATOM 1450 O O . TYR A 1 187 ? 23.725 35.927 35.768 1.00 14.62 213 TYR A O 1
ATOM 1467 N N 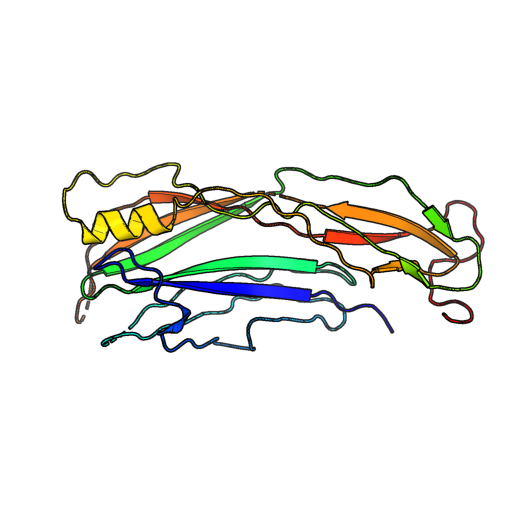. LYS A 1 189 ? 24.680 37.205 39.545 1.00 14.14 215 LYS A N 1
ATOM 1468 C CA . LYS A 1 189 ? 25.462 38.191 40.298 1.00 14.82 215 LYS A CA 1
ATOM 1469 C C . LYS A 1 189 ? 24.844 38.295 41.677 1.00 13.68 215 LYS A C 1
ATOM 1470 O O . LYS A 1 189 ? 23.672 38.608 41.802 1.00 14.56 215 LYS A O 1
ATOM 1476 N N . THR A 1 190 ? 25.605 37.951 42.711 1.00 14.05 216 THR A N 1
ATOM 1477 C CA . THR A 1 190 ? 25.112 37.946 44.057 1.00 11.99 216 THR A CA 1
ATOM 1478 C C . THR A 1 190 ? 25.853 39.103 44.799 1.00 13.02 216 THR A C 1
ATOM 1479 O O . THR A 1 190 ? 27.070 39.143 44.798 1.00 12.33 216 THR A O 1
ATOM 1483 N N . THR A 1 191 ? 25.113 40.041 45.378 1.00 11.03 217 THR A N 1
ATOM 1484 C CA . THR A 1 191 ? 25.658 41.143 46.177 1.00 11.99 217 THR A CA 1
ATOM 1485 C C . THR A 1 191 ? 25.429 40.810 47.662 1.00 12.45 217 THR A C 1
ATOM 1486 O O . THR A 1 191 ? 24.291 40.614 48.096 1.00 13.29 217 THR A O 1
ATOM 1490 N N . SER A 1 192 ? 26.532 40.713 48.403 1.00 12.34 218 SER A N 1
ATOM 1491 C CA . SER A 1 192 ? 26.532 40.321 49.803 1.00 12.28 218 SER A CA 1
ATOM 1492 C C . SER A 1 192 ? 27.286 41.327 50.663 1.00 11.22 218 SER A C 1
ATOM 1493 O O . SER A 1 192 ? 28.357 41.787 50.280 1.00 11.81 218 SER A O 1
ATOM 1496 N N . VAL A 1 193 ? 26.760 41.611 51.836 1.00 9.34 219 VAL A N 1
ATOM 1497 C CA . VAL A 1 193 ? 27.362 42.555 52.771 1.00 10.17 219 VAL A CA 1
ATOM 1498 C C . VAL A 1 193 ? 27.850 41.704 53.931 1.00 9.35 219 VAL A C 1
ATOM 1499 O O . VAL A 1 193 ? 27.095 40.874 54.447 1.00 9.22 219 VAL A O 1
ATOM 1503 N N . TYR A 1 194 ? 29.113 41.900 54.308 1.00 8.75 220 TYR A N 1
ATOM 1504 C CA . TYR A 1 194 ? 29.752 41.196 55.383 1.00 8.32 220 TYR A CA 1
ATOM 1505 C C . TYR A 1 194 ? 30.198 42.174 56.455 1.00 9.47 220 TYR A C 1
ATOM 1506 O O . TYR A 1 194 ? 30.637 43.291 56.157 1.00 8.67 220 TYR A O 1
ATOM 1515 N N . GLN A 1 195 ? 30.167 41.722 57.709 1.00 9.91 221 GLN A N 1
ATOM 1516 C CA . GLN A 1 195 ? 30.910 42.394 58.771 1.00 10.71 221 GLN A CA 1
ATOM 1517 C C . GLN A 1 195 ? 32.028 41.477 59.247 1.00 12.02 221 GLN A C 1
ATOM 1518 O O . GLN A 1 195 ? 31.876 40.215 59.312 1.00 14.31 221 GLN A O 1
ATOM 1524 N N . ILE A 1 196 ? 33.141 42.106 59.586 1.00 12.13 222 ILE A N 1
ATOM 1525 C CA . ILE A 1 196 ? 34.225 41.426 60.247 1.00 12.81 222 ILE A CA 1
ATOM 1526 C C . ILE A 1 196 ? 34.036 41.710 61.729 1.00 11.74 222 ILE A C 1
ATOM 1527 O O . ILE A 1 196 ? 33.921 42.859 62.121 1.00 12.01 222 ILE A O 1
ATOM 1532 N N . ILE A 1 197 ? 33.969 40.656 62.530 1.00 12.44 223 ILE A N 1
ATOM 1533 C CA . ILE A 1 197 ? 33.602 40.760 63.948 1.00 12.41 223 ILE A CA 1
ATOM 1534 C C . ILE A 1 197 ? 34.649 40.086 64.843 1.00 13.39 223 ILE A C 1
ATOM 1535 O O . ILE A 1 197 ? 35.198 39.052 64.510 1.00 12.78 223 ILE A O 1
ATOM 1540 N N . GLU A 1 198 ? 34.935 40.707 65.977 1.00 13.36 224 GLU A N 1
ATOM 1541 C CA . GLU A 1 198 ? 35.912 40.170 66.925 1.00 14.89 224 GLU A CA 1
ATOM 1542 C C . GLU A 1 198 ? 35.462 38.842 67.521 1.00 15.99 224 GLU A C 1
ATOM 1543 O O . GLU A 1 198 ? 34.309 38.696 67.890 1.00 14.54 224 GLU A O 1
ATOM 1549 N N . LYS A 1 199 ? 36.359 37.855 67.545 1.00 18.92 225 LYS A N 1
ATOM 1550 C CA . LYS A 1 199 ? 36.112 36.637 68.325 1.00 21.03 225 LYS A CA 1
ATOM 1551 C C . LYS A 1 199 ? 36.285 37.020 69.797 1.00 23.65 225 LYS A C 1
ATOM 1552 O O . LYS A 1 199 ? 37.189 37.785 70.123 1.00 24.17 225 LYS A O 1
ATOM 1558 N N . SER A 1 200 ? 35.400 36.531 70.664 1.00 26.73 226 SER A N 1
ATOM 1559 C CA . SER A 1 200 ? 35.556 36.727 72.125 1.00 29.35 226 SER A CA 1
ATOM 1560 C C . SER A 1 200 ? 34.755 35.655 72.890 1.00 30.76 226 SER A C 1
ATOM 1561 O O . SER A 1 200 ? 33.815 35.059 72.334 1.00 31.91 226 SER A O 1
ATOM 1564 N N . PRO A 1 201 ? 35.118 35.406 74.164 1.00 32.36 227 PRO A N 1
ATOM 1565 C CA . PRO A 1 201 ? 34.402 34.355 74.903 1.00 32.85 227 PRO A CA 1
ATOM 1566 C C . PRO A 1 201 ? 33.119 34.882 75.554 1.00 33.27 227 PRO A C 1
ATOM 1567 O O . PRO A 1 201 ? 33.141 35.951 76.180 1.00 33.80 227 PRO A O 1
ATOM 1571 N N . ASP A 1 204 ? 28.935 39.108 71.682 1.00 25.99 230 ASP A N 1
ATOM 1572 C CA . ASP A 1 204 ? 29.885 39.821 72.537 1.00 26.26 230 ASP A CA 1
ATOM 1573 C C . ASP A 1 204 ? 30.847 40.751 71.750 1.00 25.18 230 ASP A C 1
ATOM 1574 O O . ASP A 1 204 ? 31.140 41.886 72.179 1.00 25.69 230 ASP A O 1
ATOM 1579 N N . GLY A 1 205 ? 31.333 40.291 70.599 1.00 23.99 231 GLY A N 1
ATOM 1580 C CA . GLY A 1 205 ? 32.423 40.995 69.910 1.00 22.15 231 GLY A CA 1
ATOM 1581 C C . GLY A 1 205 ? 31.964 42.198 69.116 1.00 20.13 231 GLY A C 1
ATOM 1582 O O . GLY A 1 205 ? 30.831 42.217 68.608 1.00 20.64 231 GLY A O 1
ATOM 1583 N N . ASN A 1 206 ? 32.849 43.185 68.990 1.00 17.64 232 ASN A N 1
ATOM 1584 C CA . ASN A 1 206 ? 32.585 44.329 68.134 1.00 15.82 232 ASN A CA 1
ATOM 1585 C C . ASN A 1 206 ? 32.757 44.020 66.641 1.00 14.33 232 ASN A C 1
ATOM 1586 O O . ASN A 1 206 ? 33.721 43.367 66.273 1.00 12.31 232 ASN A O 1
ATOM 1591 N N . PRO A 1 207 ? 31.805 44.484 65.797 1.00 13.23 233 PRO A N 1
ATOM 1592 C CA . PRO A 1 207 ? 32.120 44.618 64.372 1.00 12.41 233 PRO A CA 1
ATOM 1593 C C . PRO A 1 207 ? 33.220 45.665 64.211 1.00 12.30 233 PRO A C 1
ATOM 1594 O O . PRO A 1 207 ? 33.143 46.720 64.816 1.00 10.73 233 PRO A O 1
ATOM 1598 N N . VAL A 1 208 ? 34.266 45.320 63.469 1.00 11.76 234 VAL A N 1
ATOM 1599 C CA . VAL A 1 208 ? 35.408 46.190 63.237 1.00 13.07 234 VAL A CA 1
ATOM 1600 C C . VAL A 1 208 ? 35.533 46.640 61.774 1.00 14.12 234 VAL A C 1
ATOM 1601 O O . VAL A 1 208 ? 36.414 47.432 61.466 1.00 14.23 234 VAL A O 1
ATOM 1605 N N . ALA A 1 209 ? 34.686 46.124 60.883 1.00 13.78 235 ALA A N 1
ATOM 1606 C CA . ALA A 1 209 ? 34.672 46.565 59.487 1.00 13.96 235 ALA A CA 1
ATOM 1607 C C . ALA A 1 209 ? 33.455 45.975 58.733 1.00 12.83 235 ALA A C 1
ATOM 1608 O O . ALA A 1 209 ? 32.905 44.940 59.129 1.00 12.26 235 ALA A O 1
ATOM 1610 N N . SER A 1 210 ? 33.075 46.635 57.632 1.00 12.01 236 SER A N 1
ATOM 1611 C CA A SER A 1 210 ? 31.987 46.165 56.753 0.40 11.52 236 SER A CA 1
ATOM 1612 C CA B SER A 1 210 ? 31.997 46.153 56.754 0.60 11.62 236 SER A CA 1
ATOM 1613 C C . SER A 1 210 ? 32.451 46.274 55.305 1.00 10.77 236 SER A C 1
ATOM 1614 O O . SER A 1 210 ? 33.091 47.244 54.933 1.00 9.55 236 SER A O 1
ATOM 1619 N N . PHE A 1 211 ? 32.131 45.291 54.501 1.00 9.77 237 PHE A N 1
ATOM 1620 C CA . PHE A 1 211 ? 32.480 45.337 53.077 1.00 9.55 237 PHE A CA 1
ATOM 1621 C C . PHE A 1 211 ? 31.417 44.618 52.271 1.00 10.06 237 PHE A C 1
ATOM 1622 O O . PHE A 1 211 ? 30.647 43.775 52.822 1.00 8.82 237 PHE A O 1
ATOM 1630 N N . THR A 1 212 ? 31.330 44.990 50.986 1.00 9.63 238 THR A N 1
ATOM 1631 C CA . THR A 1 212 ? 30.310 44.443 50.106 1.00 10.64 238 THR A CA 1
ATOM 1632 C C . THR A 1 212 ? 30.973 43.723 48.939 1.00 10.56 238 THR A C 1
ATOM 1633 O O . THR A 1 212 ? 31.911 44.241 48.327 1.00 9.76 238 THR A O 1
ATOM 1637 N N . VAL A 1 213 ? 30.467 42.539 48.640 1.00 10.93 239 VAL A N 1
ATOM 1638 C CA . VAL A 1 213 ? 31.026 41.682 47.598 1.00 10.81 239 VAL A CA 1
ATOM 1639 C C . VAL A 1 213 ? 30.036 41.357 46.473 1.00 10.59 239 VAL A C 1
ATOM 1640 O O . VAL A 1 213 ? 28.916 40.900 46.744 1.00 9.29 239 VAL A O 1
ATOM 1644 N N . ASP A 1 214 ? 30.473 41.523 45.229 1.00 9.52 240 ASP A N 1
ATOM 1645 C CA . ASP A 1 214 ? 29.743 40.943 44.120 1.00 10.98 240 ASP A CA 1
ATOM 1646 C C . ASP A 1 214 ? 30.405 39.636 43.737 1.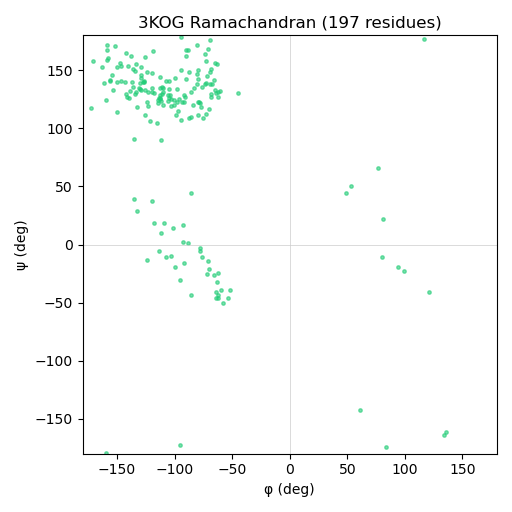00 11.11 240 ASP A C 1
ATOM 1647 O O . ASP A 1 214 ? 31.608 39.582 43.475 1.00 10.36 240 ASP A O 1
ATOM 1652 N N . SER A 1 215 ? 29.635 38.565 43.766 1.00 10.89 241 SER A N 1
ATOM 1653 C CA . SER A 1 215 ? 30.145 37.247 43.437 1.00 12.14 241 SER A CA 1
ATOM 1654 C C . SER A 1 215 ? 29.286 36.661 42.302 1.00 12.97 241 SER A C 1
ATOM 1655 O O . SER A 1 215 ? 28.074 36.925 42.199 1.00 13.04 241 SER A O 1
ATOM 1658 N N . TYR A 1 216 ? 29.942 35.852 41.490 1.00 12.22 242 TYR A N 1
ATOM 1659 C CA . TYR A 1 216 ? 29.378 35.391 40.240 1.00 11.98 242 TYR A CA 1
ATOM 1660 C C . TYR A 1 216 ? 29.424 33.906 40.164 1.00 11.56 242 TYR A C 1
ATOM 1661 O O . TYR A 1 216 ? 30.391 33.314 40.578 1.00 11.25 242 TYR A O 1
ATOM 1670 N N . ASN A 1 217 ? 28.363 33.295 39.641 1.00 11.17 243 ASN A N 1
ATOM 1671 C CA . ASN A 1 217 ? 28.377 31.861 39.350 1.00 12.08 243 ASN A CA 1
ATOM 1672 C C . ASN A 1 217 ? 27.415 31.561 38.193 1.00 11.66 243 ASN A C 1
ATOM 1673 O O . ASN A 1 217 ? 26.650 32.422 37.806 1.00 11.41 243 ASN A O 1
ATOM 1678 N N . THR A 1 218 ? 27.460 30.351 37.690 1.00 10.20 244 THR A N 1
ATOM 1679 C CA . THR A 1 218 ? 26.769 30.039 36.437 1.00 11.07 244 THR A CA 1
ATOM 1680 C C . THR A 1 218 ? 25.829 28.851 36.633 1.00 10.61 244 THR A C 1
ATOM 1681 O O . THR A 1 218 ? 26.206 27.860 37.299 1.00 10.78 244 THR A O 1
ATOM 1685 N N . ILE A 1 219 ? 24.592 29.018 36.130 1.00 9.83 245 ILE A N 1
ATOM 1686 C CA A ILE A 1 219 ? 23.619 27.919 36.023 0.35 9.87 245 ILE A CA 1
ATOM 1687 C CA B ILE A 1 219 ? 23.596 27.944 36.041 0.65 9.76 245 ILE A CA 1
ATOM 1688 C C . ILE A 1 219 ? 23.281 27.607 34.555 1.00 10.28 245 ILE A C 1
ATOM 1689 O O . ILE A 1 219 ? 23.044 28.524 33.739 1.00 10.14 245 ILE A O 1
ATOM 1698 N N . VAL A 1 220 ? 23.327 26.326 34.209 1.00 9.36 246 VAL A N 1
ATOM 1699 C CA . VAL A 1 220 ? 23.061 25.853 32.843 1.00 10.13 246 VAL A CA 1
ATOM 1700 C C . VAL A 1 220 ? 21.711 25.096 32.890 1.00 11.23 246 VAL A C 1
ATOM 1701 O O . VAL A 1 220 ? 21.486 24.249 33.781 1.00 11.92 246 VAL A O 1
ATOM 1705 N N . SER A 1 221 ? 20.843 25.357 31.919 1.00 11.35 247 SER A N 1
ATOM 1706 C CA . SER A 1 221 ? 19.458 24.868 31.952 1.00 11.43 247 SER A CA 1
ATOM 1707 C C . SER A 1 221 ? 19.117 24.323 30.567 1.00 12.84 247 SER A C 1
ATOM 1708 O O . SER A 1 221 ? 18.730 25.103 29.696 1.00 10.90 247 SER A O 1
ATOM 1711 N N . PRO A 1 222 ? 19.355 23.028 30.332 1.00 12.55 248 PRO A N 1
ATOM 1712 C CA . PRO A 1 222 ? 18.895 22.424 29.071 1.00 12.77 248 PRO A CA 1
ATOM 1713 C C . PRO A 1 222 ? 17.362 22.342 29.068 1.00 12.84 248 PRO A C 1
ATOM 1714 O O . PRO A 1 222 ? 16.763 22.044 30.098 1.00 13.17 248 PRO A O 1
ATOM 1718 N N . LYS A 1 223 ? 16.743 22.654 27.946 1.00 12.20 249 LYS A N 1
ATOM 1719 C CA . LYS A 1 223 ? 15.299 22.769 27.842 1.00 12.99 249 LYS A CA 1
ATOM 1720 C C . LYS A 1 223 ? 14.800 21.816 26.766 1.00 13.25 249 LYS A C 1
ATOM 1721 O O . LYS A 1 223 ? 15.387 21.766 25.661 1.00 11.84 249 LYS A O 1
ATOM 1727 N N . ASN A 1 224 ? 13.778 21.033 27.104 1.00 13.06 250 ASN A N 1
ATOM 1728 C CA . ASN A 1 224 ? 13.106 20.144 26.154 1.00 14.12 250 ASN A CA 1
ATOM 1729 C C . ASN A 1 224 ? 11.653 20.576 26.147 1.00 13.47 250 ASN A C 1
ATOM 1730 O O . ASN A 1 224 ? 10.945 20.347 27.107 1.00 14.38 250 ASN A O 1
ATOM 1735 N N . GLU A 1 225 ? 11.253 21.242 25.086 1.00 14.05 251 GLU A N 1
ATOM 1736 C CA . GLU A 1 225 ? 9.951 21.911 24.998 1.00 15.16 251 GLU A CA 1
ATOM 1737 C C . GLU A 1 225 ? 9.084 21.356 23.891 1.00 14.01 251 GLU A C 1
ATOM 1738 O O . GLU A 1 225 ? 9.569 20.672 22.987 1.00 13.08 251 GLU A O 1
ATOM 1744 N N . GLN A 1 226 ? 7.798 21.714 23.936 1.00 13.32 252 GLN A N 1
ATOM 1745 C CA . GLN A 1 226 ? 6.879 21.310 22.903 1.00 13.12 252 GLN A CA 1
ATOM 1746 C C . GLN A 1 226 ? 7.294 21.897 21.566 1.00 11.78 252 GLN A C 1
ATOM 1747 O O . GLN A 1 226 ? 7.564 23.096 21.471 1.00 11.43 252 GLN A O 1
ATOM 1753 N N . ILE A 1 227 ? 7.330 21.039 20.542 1.00 11.43 253 ILE A N 1
ATOM 1754 C CA . ILE A 1 227 ? 7.455 21.476 19.143 1.00 11.51 253 ILE A CA 1
ATOM 1755 C C . ILE A 1 227 ? 6.075 21.922 18.659 1.00 12.28 253 ILE A C 1
ATOM 1756 O O . ILE A 1 227 ? 5.150 21.084 18.510 1.00 12.93 253 ILE A O 1
ATOM 1761 N N . PRO A 1 228 ? 5.909 23.229 18.417 1.00 12.54 254 PRO A N 1
ATOM 1762 C CA . PRO A 1 228 ? 4.533 23.690 18.161 1.00 13.15 254 PRO A CA 1
ATOM 1763 C C . PRO A 1 228 ? 3.971 23.035 16.924 1.00 13.56 254 PRO A C 1
ATOM 1764 O O . PRO A 1 228 ? 4.624 22.992 15.900 1.00 12.87 254 PRO A O 1
ATOM 1768 N N . GLY A 1 229 ? 2.796 22.428 17.071 1.00 15.22 255 GLY A N 1
ATOM 1769 C CA . GLY A 1 229 ? 2.131 21.708 15.994 1.00 15.74 255 GLY A CA 1
ATOM 1770 C C . GLY A 1 229 ? 2.398 20.215 15.937 1.00 16.88 255 GLY A C 1
ATOM 1771 O O . GLY A 1 229 ? 1.624 19.511 15.315 1.00 17.92 255 GLY A O 1
ATOM 1772 N N . HIS A 1 230 ? 3.476 19.736 16.569 1.00 17.43 256 HIS A N 1
ATOM 1773 C CA . HIS A 1 230 ? 3.833 18.290 16.663 1.00 17.94 256 HIS A CA 1
ATOM 1774 C C . HIS A 1 230 ? 2.827 17.559 17.563 1.00 17.98 256 HIS A C 1
ATOM 1775 O O . HIS A 1 230 ? 2.285 18.154 18.501 1.00 16.28 256 HIS A O 1
ATOM 1782 N N . GLY A 1 231 ? 2.577 16.275 17.270 1.00 17.79 257 GLY A N 1
ATOM 1783 C CA . GLY A 1 231 ? 1.497 15.515 17.906 1.00 17.76 257 GLY A CA 1
ATOM 1784 C C . GLY A 1 231 ? 1.871 14.812 19.212 1.00 18.10 257 GLY A C 1
ATOM 1785 O O . GLY A 1 231 ? 1.027 14.127 19.795 1.00 17.60 257 GLY A O 1
ATOM 1786 N N . HIS A 1 232 ? 3.124 14.980 19.658 1.00 17.48 258 HIS A N 1
ATOM 1787 C CA . HIS A 1 232 ? 3.600 14.430 20.927 1.00 17.90 258 HIS A CA 1
ATOM 1788 C C . HIS A 1 232 ? 4.270 15.517 21.736 1.00 17.19 258 HIS A C 1
ATOM 1789 O O . HIS A 1 232 ? 4.808 16.461 21.167 1.00 16.01 258 HIS A O 1
ATOM 1796 N N . ALA A 1 233 ? 4.241 15.359 23.055 1.00 17.65 259 ALA A N 1
ATOM 1797 C CA . ALA A 1 233 ? 5.020 16.175 23.959 1.00 18.28 259 ALA A CA 1
ATOM 1798 C C . ALA A 1 233 ? 6.409 15.503 24.135 1.00 18.70 259 ALA A C 1
ATOM 1799 O O . ALA A 1 233 ? 6.602 14.361 23.721 1.00 19.00 259 ALA A O 1
ATOM 1801 N N . PRO A 1 234 ? 7.374 16.224 24.715 1.00 19.24 260 PRO A N 1
ATOM 1802 C CA . PRO A 1 234 ? 8.687 15.628 24.852 1.00 20.53 260 PRO A CA 1
ATOM 1803 C C . PRO A 1 234 ? 8.678 14.459 25.826 1.00 22.72 260 PRO A C 1
ATOM 1804 O O . PRO A 1 234 ? 8.034 14.542 26.892 1.00 21.73 260 PRO A O 1
ATOM 1808 N N . SER A 1 235 ? 9.383 13.394 25.450 1.00 24.83 261 SER A N 1
ATOM 1809 C CA . SER A 1 235 ? 9.544 12.203 26.306 1.00 26.76 261 SER A CA 1
ATOM 1810 C C . SER A 1 235 ? 10.760 11.383 25.869 1.00 28.73 261 SER A C 1
ATOM 1811 O O . SER A 1 235 ? 11.451 11.730 24.908 1.00 28.44 261 SER A O 1
ATOM 1814 N N . HIS A 1 236 ? 10.991 10.267 26.569 1.00 31.29 262 HIS A N 1
ATOM 1815 C CA . HIS A 1 236 ? 12.043 9.318 26.196 1.00 32.54 262 HIS A CA 1
ATOM 1816 C C . HIS A 1 236 ? 11.648 8.435 25.026 1.00 33.19 262 HIS A C 1
ATOM 1817 O O . HIS A 1 236 ? 12.475 7.679 24.534 1.00 33.54 262 HIS A O 1
ATOM 1824 N N . GLY A 1 237 ? 10.403 8.532 24.561 1.00 34.00 263 GLY A N 1
ATOM 1825 C CA . GLY A 1 237 ? 10.007 7.885 23.319 1.00 34.77 263 GLY A CA 1
ATOM 1826 C C . GLY A 1 237 ? 10.174 6.373 23.387 1.00 35.42 263 GLY A C 1
ATOM 1827 O O . GLY A 1 237 ? 9.938 5.778 24.435 1.00 34.81 263 GLY A O 1
ATOM 1828 N N . HIS A 1 238 ? 10.595 5.765 22.275 1.00 36.43 264 HIS A N 1
ATOM 1829 C CA . HIS A 1 238 ? 10.940 4.335 22.254 1.00 37.22 264 HIS A CA 1
ATOM 1830 C C . HIS A 1 238 ? 12.297 4.012 22.898 1.00 37.47 264 HIS A C 1
ATOM 1831 O O . HIS A 1 238 ? 12.588 2.842 23.113 1.00 37.96 264 HIS A O 1
ATOM 1838 N N . GLY A 1 239 ? 13.121 5.020 23.207 1.00 37.50 265 GLY A N 1
ATOM 1839 C CA . GLY A 1 239 ? 14.378 4.807 23.948 1.00 37.35 265 GLY A CA 1
ATOM 1840 C C . GLY A 1 239 ? 15.564 5.567 23.367 1.00 37.34 265 GLY A C 1
ATOM 1841 O O . GLY A 1 239 ? 15.389 6.503 22.573 1.00 37.40 265 GLY A O 1
ATOM 1842 N N . HIS A 1 240 ? 16.771 5.137 23.734 1.00 36.83 266 HIS A N 1
ATOM 1843 C CA . HIS A 1 240 ? 17.994 5.918 23.497 1.00 36.60 266 HIS A CA 1
ATOM 1844 C C . HIS A 1 240 ? 18.281 6.154 22.007 1.00 36.33 266 HIS A C 1
ATOM 1845 O O . HIS A 1 240 ? 18.416 5.235 21.219 1.00 36.13 266 HIS A O 1
#

Organism: Phocaeicola vulgatus (strain ATCC 8482 / DSM 1447 / JCM 5826 / CCUG 4940 / NBRC 14291 / NCTC 11154) (NCBI:txid435590)

Secondary structure (DSSP, 8-state):
-PPPPEEEEEEEEEETTTTEE-GGGSEEEESSSSSEEE-SSSB--EEEEEEEES---EEEEEEEPPB-TT-EEEEEEEEEE-SSEEEEEEEEEE----EEE---EEE-SSB-EEEEEEEEEEEEEEEEEE---S--HHHHHHHHHT-SEEEEEEEEEEEEEE-BSEEEEEEEE--EEEEEEEEE----PPEEEEEEEEEE-EEEEEEEE--TT-SS-SB-BTB-

Sequence (224 aa):
TPVNAKFIITPVVIDATTGTTDVTQSAEEISSFSKKGNGTYEEGTPELASESSINNINNAKYKGTTGSSASSVTIPALKAGQFGAKEVTIILSEEENFFAQEESSNSQIETTKKHSGFKNNTSDYWYYITVTTYTKKEEGSEEVIKNDDYEGDDDSEIKNIIDAYNKKGVRREDDKVTLNDVQVLAHSRFSVFVDYKTTSVYQIIEKSPDGNPVASSFTVDSYNTIIVSPKNEQIPGHGHAPSHGHGH

InterPro domains:
  IPR024620 Domain of unknown function DUF3869 [PF12985] (40-120)

Solvent-accessible surface area: 11604 Å² total

Nearest PDB structures (foldseek):
  3kog-assembly1_A  TM=1.004E+00  e=6.965E-45  Phocaeicola vulgatus ATCC 8482
  8tux-assembly1_M  TM=1.597E-01  e=4.911E-02  Pseudomonas phage PP7
  4dcb-assembly1_A  TM=1.079E-01  e=6.227E+00  Yersinia pestis

B-factor: mean 18.4, std 9.37, range [4.15, 66.51]

Radius of gyration: 21.01 Å; Cα contacts (8 Å, |Δi|>4): 644; chains: 1; bounding box: 47×48×59 Å